Protein AF-A0A7S2XGV2-F1 (afdb_monomer_lite)

pLDDT: mean 74.74, std 19.52, range [29.91, 95.75]

Organism: NCBI:txid641309

Radius of gyration: 23.28 Å; chains: 1; bounding box: 58×39×71 Å

InterPro domains:
  IPR003959 ATPase, AAA-type, core [PF00004] (95-184)
  IPR027417 P-loop containing nucleoside triphosphate hydrolase [G3DSA:3.40.50.300] (87-261)
  IPR027417 P-loop containing nucleoside triphosphate hydrolase [SSF52540] (94-248)
  IPR029063 S-adenosyl-L-methionine-dependent methyltransferase superfamily [G3DSA:3.40.50.150] (2-86)

Foldseek 3Di:
DVVVVDDDDAQDEAEDEDEPVADDPVRLVCQLPDFSPFKYWYKYQDVVSVVVSVCSNPALQSWDWDDKDWDCPDPPDPTIMITTIIGRAAEEEEAEAEFQQLCLVVQLVLLLQPDQDFEFEAALLVLLLCLQAQHWDQDDFRSHHPDDDPGDTDDDGGDHDDPVRSVVVSVVVLLVVLLNSLSDNHHYYYYHRDNPLDPVVVVVSCVSNVGLYYEYEYSDEPDDPVSSLVSVVVCPCRNPADPPSVVNVVRRVVSVVSSCCVVVVCVVVVPDPDDDPPDDPDRPYDYDYDYRCPPPSNVVSVVVCVVCVVVD

Sequence (312 aa):
LAEWGIKGDRDVCLVIGSGRSGLSDEAISILRDTRGLRALIYQSCNPDNNLRNIRELVRGGSFVVRGVQAFDAFPQTPYRTTLTLLMRPYKLMILPVGVPGAGKTTLGRALAKITKIPFWHMERDQIHYETRMGIPLSWGTPVLTGGNSGGVTLDEGGVSLGRNAGRREAARRIERILEQAKRYPGPLAVYLDSCNLHKESRQHYIRLMNPDFVHIVYITTNCSMELVKKRVFSRDTHPVFPSNRTRALELLATCMREIELECGGEAEEETATAKPPLSSTALPVRRATFHDASLMPDALAHDVAIAIAPLI

Secondary structure (DSSP, 8-state):
-TTTT--SSS-EEEEEEE-TT---HHHHHHHHH-TTEEEEEEEES-HHHHHHHHHHHHGGGS-EEEEEEEE-SSTTSS--EEEEEEEPPPEEEEEEE--TTSSHHHHHHHHHHH-SS-EEEEEHHHHHHHHHHTPPB-------TTS------B--------HHHHHHHHHHHHHHHHHHHHT-SS-EEEEEES----HHHHHHHHHHH--SEEEEEEEE--S-HHHHHHHHHT-TT-TTS-SSHHHHHHHHHHHHHHHHHHHHTTTTTTT------TT-----EEEEEEE-TTS-HHHHHHHHHHHHGGG-

Structure (mmCIF, N/CA/C/O backbone):
data_AF-A0A7S2XGV2-F1
#
_entry.id   AF-A0A7S2XGV2-F1
#
loop_
_atom_site.group_PDB
_atom_site.id
_atom_site.type_symbol
_atom_site.label_atom_id
_atom_site.label_alt_id
_atom_site.label_comp_id
_atom_site.label_asym_id
_atom_site.label_entity_id
_atom_site.label_seq_id
_atom_site.pdbx_PDB_ins_code
_atom_site.Cartn_x
_atom_site.Cartn_y
_atom_site.Cartn_z
_atom_site.occupancy
_atom_site.B_iso_or_equiv
_atom_site.auth_seq_id
_atom_site.auth_comp_id
_atom_site.auth_asym_id
_atom_site.auth_atom_id
_atom_site.pdbx_PDB_model_num
ATOM 1 N N . LEU A 1 1 ? 3.021 8.079 24.156 1.00 47.72 1 LEU A N 1
ATOM 2 C CA . LEU A 1 1 ? 3.566 6.754 23.747 1.00 47.72 1 LEU A CA 1
ATOM 3 C C . LEU A 1 1 ? 5.092 6.727 23.661 1.00 47.72 1 LEU A C 1
ATOM 5 O O . LEU A 1 1 ? 5.675 5.844 24.275 1.00 47.72 1 LEU A O 1
ATOM 9 N N . ALA A 1 2 ? 5.752 7.706 23.025 1.00 38.38 2 ALA A N 1
ATOM 10 C CA . ALA A 1 2 ? 7.205 7.898 23.180 1.00 38.38 2 ALA A CA 1
ATOM 11 C C . ALA A 1 2 ? 7.605 8.178 24.647 1.00 38.38 2 ALA A C 1
ATOM 13 O O . ALA A 1 2 ? 8.562 7.593 25.143 1.00 38.38 2 ALA A O 1
ATOM 14 N N . GLU A 1 3 ? 6.802 8.970 25.367 1.00 39.06 3 GLU A N 1
ATOM 15 C CA . GLU A 1 3 ? 6.907 9.158 26.829 1.00 39.06 3 GLU A CA 1
ATOM 16 C C . GLU A 1 3 ? 6.582 7.895 27.641 1.00 39.06 3 GLU A C 1
ATOM 18 O O . GLU A 1 3 ? 6.947 7.798 28.804 1.00 39.06 3 GLU A O 1
ATOM 23 N N . TRP A 1 4 ? 5.901 6.914 27.040 1.00 43.09 4 TRP A N 1
ATOM 24 C CA . TRP A 1 4 ? 5.537 5.644 27.686 1.00 43.09 4 TRP A CA 1
ATOM 25 C C . TRP A 1 4 ? 6.511 4.518 27.302 1.00 43.09 4 TRP A C 1
ATOM 27 O O . TRP A 1 4 ? 6.214 3.344 27.494 1.00 43.09 4 TRP A O 1
ATOM 37 N N . GLY A 1 5 ? 7.663 4.862 26.713 1.00 37.81 5 GLY A N 1
ATOM 38 C CA . GLY A 1 5 ? 8.730 3.912 26.393 1.00 37.81 5 GLY A CA 1
ATOM 39 C C . GLY A 1 5 ? 8.444 2.968 25.222 1.00 37.81 5 GLY A C 1
ATOM 40 O O . GLY A 1 5 ? 9.253 2.084 24.954 1.00 37.81 5 GLY A O 1
ATOM 41 N N . ILE A 1 6 ? 7.340 3.146 24.490 1.00 45.94 6 ILE A N 1
ATOM 42 C CA . ILE A 1 6 ? 7.039 2.317 23.319 1.00 45.94 6 ILE A CA 1
ATOM 43 C C . ILE A 1 6 ? 7.864 2.831 22.131 1.00 45.94 6 ILE A C 1
ATOM 45 O O . ILE A 1 6 ? 7.476 3.786 21.456 1.00 45.94 6 ILE A O 1
ATOM 49 N N . LYS A 1 7 ? 9.029 2.214 21.902 1.00 38.62 7 LYS A N 1
ATOM 50 C CA . LYS A 1 7 ? 9.913 2.451 20.750 1.00 38.62 7 LYS A CA 1
ATOM 51 C C . LYS A 1 7 ? 10.180 1.137 19.999 1.00 38.62 7 LYS A C 1
ATOM 53 O O . LYS A 1 7 ? 10.712 0.210 20.596 1.00 38.62 7 LYS A O 1
ATOM 58 N N . GLY A 1 8 ? 9.901 1.122 18.692 1.00 44.66 8 GLY A N 1
ATOM 59 C CA . GLY A 1 8 ? 10.479 0.189 17.707 1.00 44.66 8 GLY A CA 1
ATOM 60 C C . GLY A 1 8 ? 9.834 -1.202 17.546 1.00 44.66 8 GLY A C 1
ATOM 61 O O . GLY A 1 8 ? 9.545 -1.892 18.519 1.00 44.66 8 GLY A O 1
ATOM 62 N N . ASP A 1 9 ? 9.660 -1.591 16.276 1.00 49.00 9 ASP A N 1
ATOM 63 C CA . ASP A 1 9 ? 9.645 -2.932 15.648 1.00 49.00 9 ASP A CA 1
ATOM 64 C C . ASP A 1 9 ? 8.798 -4.092 16.190 1.00 49.00 9 ASP A C 1
ATOM 66 O O . ASP A 1 9 ? 8.891 -5.201 15.660 1.00 49.00 9 ASP A O 1
ATOM 70 N N . ARG A 1 10 ? 7.934 -3.893 17.186 1.00 53.09 10 ARG A N 1
ATOM 71 C CA . ARG A 1 10 ? 7.004 -4.947 17.623 1.00 53.09 10 ARG A CA 1
ATOM 72 C C . ARG A 1 10 ? 5.562 -4.512 17.468 1.00 53.09 10 ARG A C 1
ATOM 74 O O . ARG A 1 10 ? 5.211 -3.388 17.816 1.00 53.09 10 ARG A O 1
ATOM 81 N N . ASP A 1 11 ? 4.738 -5.433 16.979 1.00 69.81 11 ASP A N 1
ATOM 82 C CA . ASP A 1 11 ? 3.286 -5.302 17.002 1.00 69.81 11 ASP A CA 1
ATOM 83 C C . ASP A 1 11 ? 2.840 -5.139 18.463 1.00 69.81 11 ASP A C 1
ATOM 85 O O . ASP A 1 11 ? 2.895 -6.074 19.262 1.00 69.81 11 ASP A O 1
ATOM 89 N N . VAL A 1 12 ? 2.440 -3.922 18.835 1.00 81.69 12 VAL A N 1
ATOM 90 C CA . VAL A 1 12 ? 1.957 -3.615 20.183 1.00 81.69 12 VAL A CA 1
ATOM 91 C C . VAL A 1 12 ? 0.452 -3.835 20.244 1.00 81.69 12 VAL A C 1
ATOM 93 O O . VAL A 1 12 ? -0.298 -3.357 19.388 1.00 81.69 12 VAL A O 1
ATOM 96 N N . CYS A 1 13 ? 0.008 -4.521 21.296 1.00 88.06 13 CYS A N 1
ATOM 97 C CA . CYS A 1 13 ? -1.384 -4.533 21.723 1.00 88.06 13 CYS A CA 1
ATOM 98 C C . CYS A 1 13 ? -1.549 -3.573 22.904 1.00 88.06 13 CYS A C 1
ATOM 100 O O . CYS A 1 13 ? -0.990 -3.810 23.974 1.00 88.06 13 CYS A O 1
ATOM 102 N N . LEU A 1 14 ? -2.313 -2.497 22.723 1.00 92.44 14 LEU A N 1
ATOM 103 C CA . LEU A 1 14 ? -2.642 -1.568 23.802 1.00 92.44 14 LEU A CA 1
ATOM 104 C C . LEU A 1 14 ? -3.997 -1.929 24.404 1.00 92.44 14 LEU A C 1
ATOM 106 O O . LEU A 1 14 ? -4.970 -2.107 23.677 1.00 92.44 14 LEU A O 1
ATOM 110 N N . VAL A 1 15 ? -4.077 -1.974 25.730 1.00 93.94 15 VAL A N 1
ATOM 111 C CA . VAL A 1 15 ? -5.351 -2.019 26.454 1.00 93.94 15 VAL A CA 1
ATOM 112 C C . VAL A 1 15 ? -5.608 -0.629 27.018 1.00 93.94 15 VAL A C 1
ATOM 114 O O . VAL A 1 15 ? -4.763 -0.099 27.738 1.00 93.94 15 VAL A O 1
ATOM 117 N N . ILE A 1 16 ? -6.743 -0.019 26.681 1.00 94.06 16 ILE A N 1
ATOM 118 C CA . ILE A 1 16 ? -7.101 1.312 27.179 1.00 94.06 16 ILE A CA 1
ATOM 119 C C . ILE A 1 16 ? -8.542 1.333 27.670 1.00 94.06 16 ILE A C 1
ATOM 121 O O . ILE A 1 16 ? -9.458 0.894 26.977 1.00 94.06 16 ILE A O 1
ATOM 125 N N . GLY A 1 17 ? -8.739 1.875 28.867 1.00 91.19 17 GLY A N 1
ATOM 126 C CA . GLY A 1 17 ? -10.054 2.218 29.384 1.00 91.19 17 GLY A CA 1
ATOM 127 C C . GLY A 1 17 ? -10.300 3.708 29.230 1.00 91.19 17 GLY A C 1
ATOM 128 O O . GLY A 1 17 ? -9.445 4.517 29.582 1.00 91.19 17 GLY A O 1
ATOM 129 N N . SER A 1 18 ? -11.475 4.084 28.737 1.00 82.88 18 SER A N 1
ATOM 130 C CA . SER A 1 18 ? -11.956 5.449 28.924 1.00 82.88 18 SER A CA 1
ATOM 131 C C . SER A 1 18 ? -12.892 5.488 30.119 1.00 82.88 18 SER A C 1
ATOM 133 O O . SER A 1 18 ? -13.805 4.665 30.206 1.00 82.88 18 SER A O 1
ATOM 135 N N . GLY A 1 19 ? -12.711 6.464 31.008 1.00 79.00 19 GLY A N 1
ATOM 136 C CA . GLY A 1 19 ? -13.708 6.769 32.031 1.00 79.00 19 GLY A CA 1
ATOM 137 C C . GLY A 1 19 ? -15.053 7.186 31.416 1.00 79.00 19 GLY A C 1
ATOM 138 O O . GLY A 1 19 ? -15.304 7.045 30.218 1.00 79.00 19 GLY A O 1
ATOM 139 N N . ARG A 1 20 ? -15.934 7.771 32.232 1.00 80.69 20 ARG A N 1
ATOM 140 C CA . ARG A 1 20 ? -17.302 8.118 31.802 1.00 80.69 20 ARG A CA 1
ATOM 141 C C . ARG A 1 20 ? -17.368 9.075 30.611 1.00 80.69 20 ARG A C 1
ATOM 143 O O . ARG A 1 20 ? -18.371 9.045 29.913 1.00 80.69 20 ARG A O 1
ATOM 150 N N . SER A 1 21 ? -16.326 9.871 30.371 1.00 88.31 21 SER A N 1
ATOM 151 C CA . SER A 1 21 ? -16.269 10.877 29.301 1.00 88.31 21 SER A CA 1
ATOM 152 C C . SER A 1 21 ? -15.779 10.349 27.947 1.00 88.31 21 SER A C 1
ATOM 154 O O . SER A 1 21 ? -15.776 11.104 26.981 1.00 88.31 21 SER A O 1
ATOM 156 N N . GLY A 1 22 ? -15.365 9.080 27.848 1.00 91.19 22 GLY A N 1
ATOM 157 C CA . GLY A 1 22 ? -14.723 8.578 26.631 1.00 91.19 22 GLY A CA 1
ATOM 158 C C . GLY A 1 22 ? -13.255 9.013 26.496 1.00 91.19 22 GLY A C 1
ATOM 159 O O . GLY A 1 22 ? -12.670 9.577 27.422 1.00 91.19 22 GLY A O 1
ATOM 160 N N . LEU A 1 23 ? -12.635 8.674 25.364 1.00 94.38 23 LEU A N 1
ATOM 161 C CA . LEU A 1 23 ? -11.307 9.152 24.986 1.00 94.38 23 LEU A CA 1
ATOM 162 C C . LEU A 1 23 ? -11.401 10.600 24.490 1.00 94.38 23 LEU A C 1
ATOM 164 O O . LEU A 1 23 ? -12.395 10.983 23.874 1.00 94.38 23 LEU A O 1
ATOM 168 N N . SER A 1 24 ? -10.359 11.395 24.736 1.00 94.50 24 SER A N 1
ATOM 169 C CA . SER A 1 24 ? -10.238 12.715 24.115 1.00 94.50 24 SER A CA 1
ATOM 170 C C . SER A 1 24 ? -9.955 12.583 22.617 1.00 94.50 24 SER A C 1
ATOM 172 O O . SER A 1 24 ? -9.388 11.584 22.165 1.00 94.50 24 SER A O 1
ATOM 174 N N . ASP A 1 25 ? -10.298 13.614 21.842 1.00 93.19 25 ASP A N 1
ATOM 175 C CA . ASP A 1 25 ? -10.009 13.637 20.402 1.00 93.19 25 ASP A CA 1
ATOM 176 C C . ASP A 1 25 ? -8.495 13.574 20.131 1.00 93.19 25 ASP A C 1
ATOM 178 O O . ASP A 1 25 ? -8.055 12.913 19.192 1.00 93.19 25 ASP A O 1
ATOM 182 N N . GLU A 1 26 ? -7.684 14.175 21.008 1.00 93.81 26 GLU A N 1
ATOM 183 C CA . GLU A 1 26 ? -6.223 14.063 20.974 1.00 93.81 26 GLU A CA 1
ATOM 184 C C . GLU A 1 26 ? -5.756 12.615 21.176 1.00 93.81 26 GLU A C 1
ATOM 186 O O . GLU A 1 26 ? -4.944 12.117 20.396 1.00 93.81 26 GLU A O 1
ATOM 191 N N . ALA A 1 27 ? -6.307 11.900 22.163 1.00 93.44 27 ALA A N 1
ATOM 192 C CA . ALA A 1 27 ? -5.969 10.497 22.390 1.00 93.44 27 ALA A CA 1
ATOM 193 C C . ALA A 1 27 ? -6.358 9.629 21.185 1.00 93.44 27 ALA A C 1
ATOM 195 O O . ALA A 1 27 ? -5.574 8.784 20.758 1.00 93.44 27 ALA A O 1
ATOM 196 N N . ILE A 1 28 ? -7.536 9.860 20.598 1.00 94.12 28 ILE A N 1
ATOM 197 C CA . ILE A 1 28 ? -7.975 9.168 19.380 1.00 94.12 28 ILE A CA 1
ATOM 198 C C . ILE A 1 28 ? -7.006 9.444 18.224 1.00 94.12 28 ILE A C 1
ATOM 200 O O . ILE A 1 28 ? -6.593 8.505 17.543 1.00 94.12 28 ILE A O 1
ATOM 204 N N . SER A 1 29 ? -6.614 10.704 18.022 1.00 91.00 29 SER A N 1
ATOM 205 C CA . SER A 1 29 ? -5.651 11.103 16.990 1.00 91.00 29 SER A CA 1
ATOM 206 C C . SER A 1 29 ? -4.315 10.376 17.166 1.00 91.00 29 SER A C 1
ATOM 208 O O . SER A 1 29 ? -3.846 9.692 16.255 1.00 91.00 29 SER A O 1
ATOM 210 N N . ILE A 1 30 ? -3.763 10.399 18.385 1.00 90.69 30 ILE A N 1
ATOM 211 C CA . ILE A 1 30 ? -2.522 9.694 18.727 1.00 90.69 30 ILE A CA 1
ATOM 212 C C . ILE A 1 30 ? -2.651 8.197 18.429 1.00 90.69 30 ILE A C 1
ATOM 214 O O . ILE A 1 30 ? -1.769 7.630 17.786 1.00 90.69 30 ILE A O 1
ATOM 218 N N . LEU A 1 31 ? -3.736 7.540 18.848 1.00 91.88 31 LEU A N 1
ATOM 219 C CA . LEU A 1 31 ? -3.943 6.107 18.607 1.00 91.88 31 LEU A CA 1
ATOM 220 C C . LEU A 1 31 ? -3.993 5.772 17.109 1.00 91.88 31 LEU A C 1
ATOM 222 O O . LEU A 1 31 ? -3.436 4.759 16.682 1.00 91.88 31 LEU A O 1
ATOM 226 N N . ARG A 1 32 ? -4.635 6.617 16.296 1.00 88.12 32 ARG A N 1
ATOM 227 C CA . ARG A 1 32 ? -4.742 6.414 14.844 1.00 88.12 32 ARG A CA 1
ATOM 228 C C . ARG A 1 32 ? -3.400 6.561 14.139 1.00 88.12 32 ARG A C 1
ATOM 230 O O . ARG A 1 32 ? -3.094 5.724 13.284 1.00 88.12 32 ARG A O 1
ATOM 237 N N . ASP A 1 33 ? -2.600 7.538 14.549 1.00 83.62 33 ASP A N 1
ATOM 238 C CA . ASP A 1 33 ? -1.347 7.905 13.881 1.00 83.62 33 ASP A CA 1
ATOM 239 C C . ASP A 1 33 ? -0.118 7.161 14.425 1.00 83.62 33 ASP A C 1
ATOM 241 O O . ASP A 1 33 ? 0.941 7.137 13.793 1.00 83.62 33 ASP A O 1
ATOM 245 N N . THR A 1 34 ? -0.249 6.502 15.578 1.00 83.25 34 THR A N 1
ATOM 246 C CA . THR A 1 34 ? 0.840 5.725 16.174 1.00 83.25 34 THR A CA 1
ATOM 247 C C . THR A 1 34 ? 1.194 4.513 15.315 1.00 83.25 34 THR A C 1
ATOM 249 O O . THR A 1 34 ? 0.422 3.558 15.188 1.00 83.25 34 THR A O 1
ATOM 252 N N . ARG A 1 35 ? 2.424 4.519 14.791 1.00 74.69 35 ARG A N 1
ATOM 253 C CA . ARG A 1 35 ? 3.042 3.366 14.125 1.00 74.69 35 ARG A CA 1
ATOM 254 C C . ARG A 1 35 ? 3.365 2.252 15.125 1.00 74.69 35 ARG A C 1
ATOM 256 O O . ARG A 1 35 ? 3.715 2.525 16.269 1.00 74.69 35 ARG A O 1
ATOM 263 N N . GLY A 1 36 ? 3.254 1.001 14.683 1.00 76.50 36 GLY A N 1
ATOM 264 C CA . GLY A 1 36 ? 3.500 -0.187 15.513 1.00 76.50 36 GLY A CA 1
ATOM 265 C C . GLY A 1 36 ? 2.347 -0.564 16.453 1.00 76.50 36 GLY A C 1
ATOM 266 O O . GLY A 1 36 ? 2.352 -1.655 17.016 1.00 76.50 36 GLY A O 1
ATOM 267 N N . LEU A 1 37 ? 1.318 0.284 16.600 1.00 85.31 37 LEU A N 1
ATOM 268 C CA . LEU A 1 37 ? 0.099 -0.085 17.320 1.00 85.31 37 LEU A CA 1
ATOM 269 C C . LEU A 1 37 ? -0.771 -0.990 16.437 1.00 85.31 37 LEU A C 1
ATOM 271 O O . LEU A 1 37 ? -1.499 -0.512 15.558 1.00 85.31 37 LEU A O 1
ATOM 275 N N . ARG A 1 38 ? -0.673 -2.300 16.679 1.00 86.12 38 ARG A N 1
ATOM 276 C CA . ARG A 1 38 ? -1.312 -3.344 15.873 1.00 86.12 38 ARG A CA 1
ATOM 277 C C . ARG A 1 38 ? -2.720 -3.671 16.341 1.00 86.12 38 ARG A C 1
ATOM 279 O O . ARG A 1 38 ? -3.620 -3.859 15.519 1.00 86.12 38 ARG A O 1
ATOM 286 N N . ALA A 1 39 ? -2.900 -3.740 17.652 1.00 91.56 39 ALA A N 1
ATOM 287 C CA . ALA A 1 39 ? -4.168 -4.067 18.274 1.00 91.56 39 ALA A CA 1
ATOM 288 C C . ALA A 1 39 ? -4.481 -3.087 19.402 1.00 91.56 39 ALA A C 1
ATOM 290 O O . ALA A 1 39 ? -3.596 -2.614 20.113 1.00 91.56 39 ALA A O 1
ATOM 291 N N . LEU A 1 40 ? -5.762 -2.791 19.557 1.00 95.06 40 LEU A N 1
ATOM 292 C CA . LEU A 1 40 ? -6.294 -1.949 20.607 1.00 95.06 40 LEU A CA 1
ATOM 293 C C . LEU A 1 40 ? -7.477 -2.677 21.243 1.00 95.06 40 LEU A C 1
ATOM 295 O O . LEU A 1 40 ? -8.487 -2.923 20.590 1.00 95.06 40 LEU A O 1
ATOM 299 N N . ILE A 1 41 ? -7.347 -3.022 22.518 1.00 95.50 41 ILE A N 1
ATOM 300 C CA . ILE A 1 41 ? -8.451 -3.494 23.345 1.00 95.50 41 ILE A CA 1
ATOM 301 C C . ILE A 1 41 ? -9.003 -2.270 24.065 1.00 95.50 41 ILE A C 1
ATOM 303 O O . ILE A 1 41 ? -8.396 -1.750 25.001 1.00 95.50 41 ILE A O 1
ATOM 307 N N . TYR A 1 42 ? -10.142 -1.783 23.590 1.00 95.62 42 TYR A N 1
ATOM 308 C CA . TYR A 1 42 ? -10.792 -0.602 24.130 1.00 95.62 42 TYR A CA 1
ATOM 309 C C . TYR A 1 42 ? -11.910 -0.992 25.098 1.00 95.62 42 TYR A C 1
ATOM 311 O O . TYR A 1 42 ? -12.854 -1.683 24.715 1.00 95.62 42 TYR A O 1
ATOM 319 N N . GLN A 1 43 ? -11.801 -0.540 26.345 1.00 94.62 43 GLN A N 1
ATOM 320 C CA . GLN A 1 43 ? -12.800 -0.718 27.390 1.00 94.62 43 GLN A CA 1
ATOM 321 C C . GLN A 1 43 ? -13.615 0.566 27.584 1.00 94.62 43 GLN A C 1
ATOM 323 O O . GLN A 1 43 ? -13.065 1.641 27.840 1.00 94.62 43 GLN A O 1
ATOM 328 N N . SER A 1 44 ? -14.940 0.435 27.562 1.00 92.81 44 SER A N 1
ATOM 329 C CA . SER A 1 44 ? -15.868 1.501 27.950 1.00 92.81 44 SER A CA 1
ATOM 330 C C . SER A 1 44 ? -17.012 0.938 28.785 1.00 92.81 44 SER A C 1
ATOM 332 O O . SER A 1 44 ? -17.512 -0.143 28.495 1.00 92.81 44 SER A O 1
ATOM 334 N N . CYS A 1 45 ? -17.448 1.673 29.808 1.00 89.69 45 CYS A N 1
ATOM 335 C CA . CYS A 1 45 ? -18.668 1.381 30.571 1.00 89.69 45 CYS A CA 1
ATOM 336 C C . CYS A 1 45 ? -19.882 2.211 30.117 1.00 89.69 45 CYS A C 1
ATOM 338 O O . CYS A 1 45 ? -20.964 2.089 30.691 1.00 89.69 45 CYS A O 1
ATOM 340 N N . ASN A 1 46 ? -19.701 3.068 29.104 1.00 88.56 46 ASN A N 1
ATOM 341 C CA . ASN A 1 46 ? -20.747 3.894 28.509 1.00 88.56 46 ASN A CA 1
ATOM 342 C C . ASN A 1 46 ? -20.896 3.538 27.011 1.00 88.56 46 ASN A C 1
ATOM 344 O O . ASN A 1 46 ? -19.932 3.720 26.254 1.00 88.56 46 ASN A O 1
ATOM 348 N N . PRO A 1 47 ? -22.070 3.049 26.567 1.00 85.06 47 PRO A N 1
ATOM 349 C CA . PRO A 1 47 ? -22.279 2.595 25.192 1.00 85.06 47 PRO A CA 1
ATOM 350 C C . PRO A 1 47 ? -22.223 3.730 24.159 1.00 85.06 47 PRO A C 1
ATOM 352 O O . PRO A 1 47 ? -21.692 3.520 23.068 1.00 85.06 47 PRO A O 1
ATOM 355 N N . ASP A 1 48 ? -22.686 4.934 24.498 1.00 89.44 48 ASP A N 1
ATOM 356 C CA . ASP A 1 48 ? -22.708 6.076 23.576 1.00 89.44 48 ASP A CA 1
ATOM 357 C C . ASP A 1 48 ? -21.290 6.566 23.279 1.00 89.44 48 ASP A C 1
ATOM 359 O O . ASP A 1 48 ? -20.894 6.736 22.121 1.00 89.44 48 ASP A O 1
ATOM 363 N N . ASN A 1 49 ? -20.477 6.701 24.331 1.00 90.38 49 ASN A N 1
ATOM 364 C CA . ASN A 1 49 ? -19.066 7.050 24.188 1.00 90.38 49 ASN A CA 1
ATOM 365 C C . ASN A 1 49 ? -18.270 5.933 23.512 1.00 90.38 49 ASN A C 1
ATOM 367 O O . ASN A 1 49 ? -17.375 6.223 22.717 1.00 90.38 49 ASN A O 1
ATOM 371 N N . ASN A 1 50 ? -18.620 4.666 23.768 1.00 90.00 50 ASN A N 1
ATOM 372 C CA . ASN A 1 50 ? -18.013 3.538 23.068 1.00 90.00 50 ASN A CA 1
ATOM 373 C C . ASN A 1 50 ? -18.241 3.657 21.556 1.00 90.00 50 ASN A C 1
ATOM 375 O O . ASN A 1 50 ? -17.296 3.609 20.772 1.00 90.00 50 ASN A O 1
ATOM 379 N N . LEU A 1 51 ? -19.492 3.885 21.148 1.00 91.94 51 LEU A N 1
ATOM 380 C CA . LEU A 1 51 ? -19.867 4.016 19.746 1.00 91.94 51 LEU A CA 1
ATOM 381 C C . LEU A 1 51 ? -19.190 5.217 19.073 1.00 91.94 51 LEU A C 1
ATOM 383 O O . LEU A 1 51 ? -18.668 5.068 17.966 1.00 91.94 51 LEU A O 1
ATOM 387 N N . ARG A 1 52 ? -19.162 6.388 19.726 1.00 94.56 52 ARG A N 1
ATOM 388 C CA . ARG A 1 52 ? -18.438 7.572 19.228 1.00 94.56 52 ARG A CA 1
ATOM 389 C C . ARG A 1 52 ? -16.962 7.251 18.992 1.00 94.56 52 ARG A C 1
ATOM 391 O O . ARG A 1 52 ? -16.463 7.468 17.891 1.00 94.56 52 ARG A O 1
ATOM 398 N N . ASN A 1 53 ? -16.274 6.721 20.001 1.00 95.75 53 ASN A N 1
ATOM 399 C CA . ASN A 1 53 ? -14.829 6.511 19.924 1.00 95.75 53 ASN A CA 1
ATOM 400 C C . ASN A 1 53 ? -14.477 5.425 18.912 1.00 95.75 53 ASN A C 1
ATOM 402 O O . ASN A 1 53 ? -13.535 5.603 18.147 1.00 95.75 53 ASN A O 1
ATOM 406 N N . ILE A 1 54 ? -15.260 4.343 18.833 1.00 95.00 54 ILE A N 1
ATOM 407 C CA . ILE A 1 54 ? -15.080 3.319 17.798 1.00 95.00 54 ILE A CA 1
ATOM 408 C C . ILE A 1 54 ? -15.239 3.933 16.409 1.00 95.00 54 ILE A C 1
ATOM 410 O O . ILE A 1 54 ? -14.384 3.695 15.563 1.00 95.00 54 ILE A O 1
ATOM 414 N N . ARG A 1 55 ? -16.282 4.742 16.168 1.00 94.88 55 ARG A N 1
ATOM 415 C CA . ARG A 1 55 ? -16.493 5.411 14.870 1.00 94.88 55 ARG A CA 1
ATOM 416 C C . ARG A 1 55 ? -15.295 6.258 14.462 1.00 94.88 55 ARG A C 1
ATOM 418 O O . ARG A 1 55 ? -14.882 6.196 13.307 1.00 94.88 55 ARG A O 1
ATOM 425 N N . GLU A 1 56 ? -14.720 7.006 15.396 1.00 95.06 56 GLU A N 1
ATOM 426 C CA . GLU A 1 56 ? -13.539 7.817 15.110 1.00 95.06 56 GLU A CA 1
ATOM 427 C C . GLU A 1 56 ? -12.272 6.968 14.932 1.00 95.06 56 GLU A C 1
ATOM 429 O O . GLU A 1 56 ? -11.489 7.225 14.019 1.00 95.06 56 GLU A O 1
ATOM 434 N N . LEU A 1 57 ? -12.088 5.908 15.724 1.00 94.06 57 LEU A N 1
ATOM 435 C CA . LEU A 1 57 ? -10.941 4.999 15.612 1.00 94.06 57 LEU A CA 1
ATOM 436 C C . LEU A 1 57 ? -10.948 4.196 14.304 1.00 94.06 57 LEU A C 1
ATOM 438 O O . LEU A 1 57 ? -9.884 3.947 13.745 1.00 94.06 57 LEU A O 1
ATOM 442 N N . VAL A 1 58 ? -12.114 3.816 13.772 1.00 92.75 58 VAL A N 1
ATOM 443 C CA . VAL A 1 58 ? -12.208 3.121 12.471 1.00 92.75 58 VAL A CA 1
ATOM 444 C C . VAL A 1 58 ? -12.202 4.080 11.276 1.00 92.75 58 VAL A C 1
ATOM 446 O O . VAL A 1 58 ? -12.097 3.652 10.123 1.00 92.75 58 VAL A O 1
ATOM 449 N N . ARG A 1 59 ? -12.309 5.391 11.521 1.00 89.00 59 ARG A N 1
ATOM 450 C CA . ARG A 1 59 ? -12.410 6.402 10.467 1.00 89.00 59 ARG A CA 1
ATOM 451 C C . ARG A 1 59 ? -11.189 6.367 9.556 1.00 89.00 59 ARG A C 1
ATOM 453 O O . ARG A 1 59 ? -10.044 6.381 10.007 1.00 89.00 59 ARG A O 1
ATOM 460 N N . GLY A 1 60 ? -11.433 6.351 8.246 1.00 78.06 60 GLY A N 1
ATOM 461 C CA . GLY A 1 60 ? -10.366 6.305 7.243 1.00 78.06 60 GLY A CA 1
ATOM 462 C C . GLY A 1 60 ? -9.546 5.009 7.252 1.00 78.06 60 GLY A C 1
ATOM 463 O O . GLY A 1 60 ? -8.434 5.018 6.737 1.00 78.06 60 GLY A O 1
ATOM 464 N N . GLY A 1 61 ? -10.063 3.927 7.849 1.00 81.12 61 GLY A N 1
ATOM 465 C CA . GLY A 1 61 ? -9.417 2.613 7.839 1.00 81.12 61 GLY A CA 1
ATOM 466 C C . GLY A 1 61 ? -8.277 2.445 8.846 1.00 81.12 61 GLY A C 1
ATOM 467 O O . GLY A 1 61 ? -7.507 1.498 8.718 1.00 81.12 61 GLY A O 1
ATOM 468 N N . SER A 1 62 ? -8.146 3.334 9.842 1.00 85.56 62 SER A N 1
ATOM 469 C CA . SER A 1 62 ? -7.075 3.251 10.851 1.00 85.56 62 SER A CA 1
ATOM 470 C C . SER A 1 62 ? -7.151 1.967 11.689 1.00 85.56 62 SER A C 1
ATOM 472 O O . SER A 1 62 ? -6.121 1.367 11.986 1.00 85.56 62 SER A O 1
ATOM 474 N N . PHE A 1 63 ? -8.364 1.526 12.024 1.00 91.56 63 PHE A N 1
ATOM 475 C CA . PHE A 1 63 ? -8.642 0.251 12.680 1.00 91.56 63 PHE A CA 1
ATOM 476 C C . PHE A 1 63 ? -9.879 -0.415 12.067 1.00 91.56 63 PHE A C 1
ATOM 478 O O . PHE A 1 63 ? -10.734 0.244 11.477 1.00 91.56 63 PHE A O 1
ATOM 485 N N . VAL A 1 64 ? -10.002 -1.722 12.273 1.00 91.00 64 VAL A N 1
ATOM 486 C CA . VAL A 1 64 ? -11.207 -2.516 12.035 1.00 91.00 64 VAL A CA 1
ATOM 487 C C . VAL A 1 64 ? -11.647 -3.188 13.326 1.00 91.00 64 VAL A C 1
ATOM 489 O O . VAL A 1 64 ? -10.818 -3.670 14.101 1.00 91.00 64 VAL A O 1
ATOM 492 N N . VAL A 1 65 ? -12.956 -3.248 13.558 1.00 93.31 65 VAL A N 1
ATOM 493 C CA . VAL A 1 65 ? -13.516 -4.011 14.678 1.00 93.31 65 VAL A CA 1
ATOM 494 C C . VAL A 1 65 ? -13.379 -5.498 14.368 1.00 93.31 65 VAL A C 1
ATOM 496 O O . VAL A 1 65 ? -13.809 -5.964 13.315 1.00 93.31 65 VAL A O 1
ATOM 499 N N . ARG A 1 66 ? -12.768 -6.244 15.287 1.00 93.06 66 ARG A N 1
ATOM 500 C CA . ARG A 1 66 ? -12.607 -7.701 15.188 1.00 93.06 66 ARG A CA 1
ATOM 501 C C . ARG A 1 66 ? -13.487 -8.468 16.152 1.00 93.06 66 ARG A C 1
ATOM 503 O O . ARG A 1 66 ? -13.868 -9.591 15.853 1.00 93.06 66 ARG A O 1
ATOM 510 N N . GLY A 1 67 ? -13.812 -7.864 17.285 1.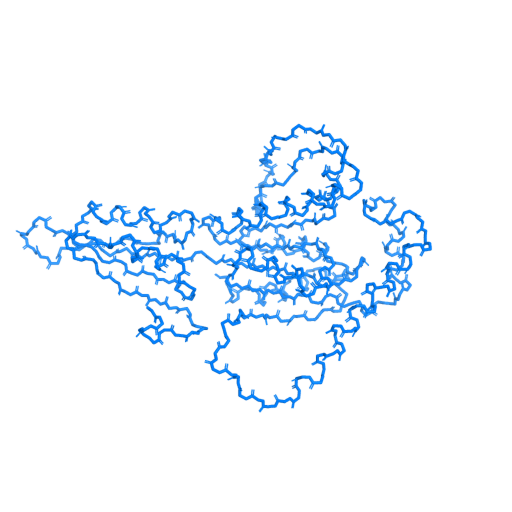00 92.50 67 GLY A N 1
ATOM 511 C CA . GLY A 1 67 ? -14.671 -8.475 18.280 1.00 92.50 67 GLY A CA 1
ATOM 512 C C . GLY A 1 67 ? -15.186 -7.439 19.257 1.00 92.50 67 GLY A C 1
ATOM 513 O O . GLY A 1 67 ? -14.529 -6.430 19.514 1.00 92.50 67 GLY A O 1
ATOM 514 N N . VAL A 1 68 ? -16.370 -7.704 19.792 1.00 94.44 68 VAL A N 1
ATOM 515 C CA . VAL A 1 68 ? -16.971 -6.924 20.868 1.00 94.44 68 VAL A CA 1
ATOM 516 C C . VAL A 1 68 ? -17.513 -7.909 21.884 1.00 94.44 68 VAL A C 1
ATOM 518 O O . VAL A 1 68 ? -18.263 -8.814 21.526 1.00 94.44 68 VAL A O 1
ATOM 521 N N . GLN A 1 69 ? -17.147 -7.725 23.144 1.00 94.44 69 GLN A N 1
ATOM 522 C CA . GLN A 1 69 ? -17.688 -8.497 24.248 1.00 94.44 69 GLN A CA 1
ATOM 523 C C . GLN A 1 69 ? -18.230 -7.545 25.303 1.00 94.44 69 GLN A C 1
ATOM 525 O O . GLN A 1 69 ? -17.514 -6.681 25.806 1.00 94.44 69 GLN A O 1
ATOM 530 N N . ALA A 1 70 ? -19.506 -7.712 25.635 1.00 91.94 70 ALA A N 1
ATOM 531 C CA . ALA A 1 70 ? -20.134 -7.018 26.744 1.00 91.94 70 ALA A CA 1
ATOM 532 C C . ALA A 1 70 ? -20.121 -7.913 27.985 1.00 91.94 70 ALA A C 1
ATOM 534 O O . ALA A 1 70 ? -20.339 -9.120 27.890 1.00 91.94 70 ALA A O 1
ATOM 535 N N . PHE A 1 71 ? -19.892 -7.316 29.145 1.00 89.50 71 PHE A N 1
ATOM 536 C CA . PHE A 1 71 ? -19.957 -7.984 30.435 1.00 89.50 71 PHE A CA 1
ATOM 537 C C . PHE A 1 71 ? -20.575 -7.058 31.472 1.00 89.50 71 PHE A C 1
ATOM 539 O O . PHE A 1 71 ? -20.400 -5.834 31.463 1.00 89.50 71 PHE A O 1
ATOM 546 N N . ASP A 1 72 ? -21.320 -7.681 32.374 1.00 89.44 72 ASP A N 1
ATOM 547 C CA . ASP A 1 72 ? -21.865 -7.024 33.546 1.00 89.44 72 ASP A CA 1
ATOM 548 C C . ASP A 1 72 ? -20.814 -7.063 34.661 1.00 89.44 72 ASP A C 1
ATOM 550 O O . ASP A 1 72 ? -20.770 -7.976 35.481 1.00 89.44 72 ASP A O 1
ATOM 554 N N . ALA A 1 73 ? -19.889 -6.101 34.618 1.00 84.94 73 ALA A N 1
ATOM 555 C CA . ALA A 1 73 ? -18.866 -5.950 35.654 1.00 84.94 73 ALA A CA 1
ATOM 556 C C . ALA A 1 73 ? -19.450 -5.434 36.980 1.00 84.94 73 ALA A C 1
ATOM 558 O O . ALA A 1 73 ? -18.794 -5.539 38.014 1.00 84.94 73 ALA A O 1
ATOM 559 N N . PHE A 1 74 ? -20.654 -4.855 36.942 1.00 82.50 74 PHE A N 1
ATOM 560 C CA . PHE A 1 74 ? -21.297 -4.205 38.077 1.00 82.50 74 PHE A CA 1
ATOM 561 C C . PHE A 1 74 ? -22.778 -4.593 38.112 1.00 82.50 74 PHE A C 1
ATOM 563 O O . PHE A 1 74 ? -23.632 -3.779 37.725 1.00 82.50 74 PHE A O 1
ATOM 570 N N . PRO A 1 75 ? -23.082 -5.818 38.589 1.00 83.00 75 PRO A N 1
ATOM 571 C CA . PRO A 1 75 ? -24.447 -6.307 38.674 1.00 83.00 75 PRO A CA 1
ATOM 572 C C . PRO A 1 75 ? -25.348 -5.310 39.397 1.00 83.00 75 PRO A C 1
ATOM 574 O O . PRO A 1 75 ? -24.930 -4.672 40.362 1.00 83.00 75 PRO A O 1
ATOM 577 N N . GLN A 1 76 ? -26.597 -5.199 38.940 1.00 86.62 76 GLN A N 1
ATOM 578 C CA . GLN A 1 76 ? -27.607 -4.274 39.480 1.00 86.62 76 GLN A CA 1
ATOM 579 C C . GLN A 1 76 ? -27.329 -2.780 39.222 1.00 86.62 76 GLN A C 1
ATOM 581 O O . GLN A 1 76 ? -27.988 -1.920 39.804 1.00 86.62 76 GLN A O 1
ATOM 586 N N . THR A 1 77 ? -26.411 -2.443 38.311 1.00 82.38 77 THR A N 1
ATOM 587 C CA . THR A 1 77 ? -26.246 -1.073 37.800 1.00 82.38 77 THR A CA 1
ATOM 588 C C . THR A 1 77 ? -26.698 -0.975 36.336 1.00 82.38 77 THR A C 1
ATOM 590 O O . THR A 1 77 ? -26.745 -1.987 35.636 1.00 82.38 77 THR A O 1
ATOM 593 N N . PRO A 1 78 ? -27.024 0.226 35.814 1.00 78.88 78 PRO A N 1
ATOM 594 C CA . PRO A 1 78 ? -27.314 0.392 34.386 1.00 78.88 78 PRO A CA 1
ATOM 595 C C . PRO A 1 78 ? -26.054 0.325 33.503 1.00 78.88 78 PRO A C 1
ATOM 597 O O . PRO A 1 78 ? -26.158 0.399 32.279 1.00 78.88 78 PRO A O 1
ATOM 600 N N . TYR A 1 79 ? -24.858 0.220 34.093 1.00 79.19 79 TYR A N 1
ATOM 601 C CA . TYR A 1 79 ? -23.602 0.253 33.355 1.00 79.19 79 TYR A CA 1
ATOM 602 C C . TYR A 1 79 ? -23.234 -1.137 32.847 1.00 79.19 79 TYR A C 1
ATOM 604 O O . TYR A 1 79 ? -23.074 -2.076 33.620 1.00 79.19 79 TYR A O 1
ATOM 612 N N . ARG A 1 80 ? -23.017 -1.251 31.534 1.00 86.19 80 ARG A N 1
ATOM 613 C CA . ARG A 1 80 ? -22.439 -2.449 30.919 1.00 86.19 80 ARG A CA 1
ATOM 614 C C . ARG A 1 80 ? -21.061 -2.121 30.394 1.00 86.19 80 ARG A C 1
ATOM 616 O O . ARG A 1 80 ? -20.893 -1.163 29.641 1.00 86.19 80 ARG A O 1
ATOM 623 N N . THR A 1 81 ? -20.080 -2.923 30.786 1.00 90.06 81 THR A N 1
ATOM 624 C CA . THR A 1 81 ? -18.732 -2.755 30.259 1.00 90.06 81 THR A CA 1
ATOM 625 C C . THR A 1 81 ? -18.627 -3.491 28.935 1.00 90.06 81 THR A C 1
ATOM 627 O O . THR A 1 81 ? -19.023 -4.646 28.818 1.00 90.06 81 THR A O 1
ATOM 630 N N . THR A 1 82 ? -18.095 -2.816 27.928 1.00 92.25 82 THR A N 1
ATOM 631 C CA . THR A 1 82 ? -17.780 -3.383 26.622 1.00 92.25 82 THR A CA 1
ATOM 632 C C . THR A 1 82 ? -16.275 -3.375 26.423 1.00 92.25 82 THR A C 1
ATOM 634 O O . THR A 1 82 ? -15.649 -2.325 26.575 1.00 92.25 82 THR A O 1
ATOM 637 N N . LEU A 1 83 ? -15.709 -4.518 26.040 1.00 94.19 83 LEU A N 1
ATOM 638 C CA . LEU A 1 83 ? -14.377 -4.615 25.451 1.00 94.19 83 LEU A CA 1
ATOM 639 C C . LEU A 1 83 ? -14.523 -4.743 23.942 1.00 94.19 83 LEU A C 1
ATOM 641 O O . LEU A 1 83 ? -15.196 -5.646 23.447 1.00 94.19 83 LEU A O 1
ATOM 645 N N . THR A 1 84 ? -13.873 -3.845 23.220 1.00 95.62 84 THR A N 1
ATOM 646 C CA . THR A 1 84 ? -13.824 -3.845 21.761 1.00 95.62 84 THR A CA 1
ATOM 647 C C . THR A 1 84 ? -12.397 -4.138 21.335 1.00 95.62 84 THR A C 1
ATOM 649 O O . THR A 1 84 ? -11.493 -3.362 21.636 1.00 95.62 84 THR A O 1
ATOM 652 N N . LEU A 1 85 ? -12.194 -5.240 20.616 1.00 95.06 85 LEU A N 1
ATOM 653 C CA . LEU A 1 85 ? -10.934 -5.522 19.944 1.00 95.06 85 LEU A CA 1
ATOM 654 C C . LEU A 1 85 ? -10.931 -4.823 18.585 1.00 95.06 85 LEU A C 1
ATOM 656 O O . LEU A 1 85 ? -11.700 -5.163 17.682 1.00 95.06 85 LEU A O 1
ATOM 660 N N . LEU A 1 86 ? -10.027 -3.867 18.446 1.00 94.94 86 LEU A N 1
ATOM 661 C CA . LEU A 1 86 ? -9.732 -3.136 17.227 1.00 94.94 86 LEU A CA 1
ATOM 662 C C . LEU A 1 86 ? -8.371 -3.601 16.707 1.00 94.94 86 LEU A C 1
ATOM 664 O O . LEU A 1 86 ? -7.402 -3.661 17.458 1.00 94.94 86 LEU A O 1
ATOM 668 N N . MET A 1 87 ? -8.281 -3.921 15.422 1.00 91.19 87 MET A N 1
ATOM 669 C CA . MET A 1 87 ? -7.016 -4.265 14.773 1.00 91.19 87 MET A CA 1
ATOM 670 C C . MET A 1 87 ? -6.719 -3.302 13.642 1.00 91.19 87 MET A C 1
ATOM 672 O O . MET A 1 87 ? -7.613 -2.946 12.881 1.00 91.19 87 MET A O 1
ATOM 676 N N . ARG A 1 88 ? -5.461 -2.912 13.486 1.00 89.00 88 ARG A N 1
ATOM 677 C CA . ARG A 1 88 ? -5.023 -2.195 12.290 1.00 89.00 88 ARG A CA 1
ATOM 678 C C . ARG A 1 88 ? -5.033 -3.168 11.099 1.00 89.00 88 ARG A C 1
ATOM 680 O O . ARG A 1 88 ? -4.664 -4.326 11.277 1.00 89.00 88 ARG A O 1
ATOM 687 N N . PRO A 1 89 ? -5.487 -2.795 9.896 1.00 86.12 89 PRO A N 1
ATOM 688 C CA . PRO A 1 89 ? -5.294 -3.627 8.707 1.00 86.12 89 PRO A CA 1
ATOM 689 C C . PRO A 1 89 ? -3.835 -3.560 8.225 1.00 86.12 89 PRO A C 1
ATOM 691 O O . PRO A 1 89 ? -3.241 -2.493 8.277 1.00 86.12 89 PRO A O 1
ATOM 694 N N . TYR A 1 90 ? -3.253 -4.669 7.746 1.00 84.81 90 TYR A N 1
ATOM 695 C CA . TYR A 1 90 ? -1.881 -4.656 7.200 1.00 84.81 90 TYR A CA 1
ATOM 696 C C . TYR A 1 90 ? -1.821 -4.012 5.811 1.00 84.81 90 TYR A C 1
ATOM 698 O O . TYR A 1 90 ? -2.617 -4.333 4.924 1.00 84.81 90 TYR A O 1
ATOM 706 N N . LYS A 1 91 ? -0.832 -3.147 5.605 1.00 87.69 91 LYS A N 1
ATOM 707 C CA . LYS A 1 91 ? -0.496 -2.522 4.328 1.00 87.69 91 LYS A CA 1
ATOM 708 C C . LYS A 1 91 ? 0.884 -2.969 3.884 1.00 87.69 91 LYS A C 1
ATOM 710 O O . LYS A 1 91 ? 1.883 -2.654 4.526 1.00 87.69 91 LYS A O 1
ATOM 715 N N . LEU A 1 92 ? 0.933 -3.661 2.755 1.00 89.81 92 LEU A N 1
ATOM 716 C CA . LEU A 1 92 ? 2.167 -4.096 2.121 1.00 89.81 92 LEU A CA 1
ATOM 717 C C . LEU A 1 92 ? 2.400 -3.276 0.853 1.00 89.81 92 LEU A C 1
ATOM 719 O O . LEU A 1 92 ? 1.531 -3.209 -0.013 1.00 89.81 92 LEU A O 1
ATOM 723 N N . MET A 1 93 ? 3.585 -2.692 0.721 1.00 92.81 93 MET A N 1
ATOM 724 C CA . MET A 1 93 ? 4.053 -2.105 -0.530 1.00 92.81 93 MET A CA 1
ATOM 725 C C . MET A 1 93 ? 5.162 -2.972 -1.123 1.00 92.81 93 MET A C 1
ATOM 727 O O . MET A 1 93 ? 6.149 -3.274 -0.454 1.00 92.81 93 MET A O 1
ATOM 731 N N . ILE A 1 94 ? 5.016 -3.341 -2.391 1.00 93.19 94 ILE A N 1
ATOM 732 C CA . ILE A 1 94 ? 6.003 -4.094 -3.160 1.00 93.19 94 ILE A CA 1
ATOM 733 C C . ILE A 1 94 ? 6.540 -3.175 -4.255 1.00 93.19 94 ILE A C 1
ATOM 735 O O . ILE A 1 94 ? 5.802 -2.724 -5.135 1.00 93.19 94 ILE A O 1
ATOM 739 N N . LEU A 1 95 ? 7.838 -2.891 -4.187 1.00 93.38 95 LEU A N 1
ATOM 740 C CA . LEU A 1 95 ? 8.559 -2.034 -5.119 1.00 93.38 95 LEU A CA 1
ATOM 741 C C . LEU A 1 95 ? 9.559 -2.887 -5.908 1.00 93.38 95 LEU A C 1
ATOM 743 O O . LEU A 1 95 ? 10.676 -3.105 -5.431 1.00 93.38 95 LEU A O 1
ATOM 747 N N . PRO A 1 96 ? 9.201 -3.387 -7.103 1.00 91.69 96 PRO A N 1
ATOM 748 C CA . PRO A 1 96 ? 10.177 -4.024 -7.972 1.00 91.69 96 PRO A CA 1
ATOM 749 C C . PRO A 1 96 ? 11.212 -2.999 -8.449 1.00 91.69 96 PRO A C 1
ATOM 751 O O . PRO A 1 96 ? 10.848 -1.907 -8.881 1.00 91.69 96 PRO A O 1
ATOM 754 N N . VAL A 1 97 ? 12.490 -3.359 -8.410 1.00 89.81 97 VAL A N 1
ATOM 755 C CA . VAL A 1 97 ? 13.618 -2.585 -8.938 1.00 89.81 97 VAL A CA 1
ATOM 756 C C . VAL A 1 97 ? 14.278 -3.424 -10.019 1.00 89.81 97 VAL A C 1
ATOM 758 O O . VAL A 1 97 ? 14.700 -4.546 -9.766 1.00 89.81 97 VAL A O 1
ATOM 761 N N . GLY A 1 98 ? 14.322 -2.924 -11.249 1.00 87.75 98 GLY A N 1
ATOM 762 C CA . GLY A 1 98 ? 14.861 -3.703 -12.362 1.00 87.75 98 GLY A CA 1
ATOM 763 C C . GLY A 1 98 ? 14.684 -3.026 -13.711 1.00 87.75 98 GLY A C 1
ATOM 764 O O . GLY A 1 98 ? 13.772 -2.213 -13.901 1.00 87.75 98 GLY A O 1
ATOM 765 N N . VAL A 1 99 ? 15.515 -3.399 -14.684 1.00 87.06 99 VAL A N 1
ATOM 766 C CA . VAL A 1 99 ? 15.465 -2.829 -16.037 1.00 87.06 99 VAL A CA 1
ATOM 767 C C . VAL A 1 99 ? 14.171 -3.186 -16.780 1.00 87.06 99 VAL A C 1
ATOM 769 O O . VAL A 1 99 ? 13.481 -4.162 -16.445 1.00 87.06 99 VAL A O 1
ATOM 772 N N . PRO A 1 100 ? 13.771 -2.399 -17.793 1.00 86.62 100 PRO A N 1
ATOM 773 C CA . PRO A 1 100 ? 12.738 -2.805 -18.743 1.00 86.62 100 PRO A CA 1
ATOM 774 C C . PRO A 1 100 ? 13.022 -4.208 -19.303 1.00 86.62 100 PRO A C 1
ATOM 776 O O . PRO A 1 100 ? 14.158 -4.533 -19.622 1.00 86.62 100 PRO A O 1
ATOM 779 N N . GLY A 1 101 ? 12.000 -5.064 -19.387 1.00 82.44 101 GLY A N 1
ATOM 780 C CA . GLY A 1 101 ? 12.166 -6.452 -19.850 1.00 82.44 101 GLY A CA 1
ATOM 781 C C . GLY A 1 101 ? 12.656 -7.460 -18.796 1.00 82.44 101 GLY A C 1
ATOM 782 O O . GLY A 1 101 ? 12.658 -8.655 -19.083 1.00 82.44 101 GLY A O 1
ATOM 783 N N . ALA A 1 102 ? 12.968 -7.024 -17.568 1.00 83.56 102 ALA A N 1
ATOM 784 C CA . ALA A 1 102 ? 13.405 -7.907 -16.476 1.00 83.56 102 ALA A CA 1
ATOM 785 C C . ALA A 1 102 ? 12.319 -8.852 -15.918 1.00 83.56 102 ALA A C 1
ATOM 787 O O . ALA A 1 102 ? 12.620 -9.723 -15.114 1.00 83.56 102 ALA A O 1
ATOM 788 N N . GLY A 1 103 ? 11.054 -8.690 -16.323 1.00 84.31 103 GLY A N 1
ATOM 789 C CA . GLY A 1 103 ? 9.945 -9.530 -15.844 1.00 84.31 103 GLY A CA 1
ATOM 790 C C . GLY A 1 103 ? 9.172 -8.977 -14.640 1.00 84.31 103 GLY A C 1
ATOM 791 O O . GLY A 1 103 ? 8.382 -9.711 -14.062 1.00 84.31 103 GLY A O 1
ATOM 792 N N . LYS A 1 104 ? 9.330 -7.690 -14.291 1.00 88.38 104 LYS A N 1
ATOM 793 C CA . LYS A 1 104 ? 8.571 -7.019 -13.208 1.00 88.38 104 LYS A CA 1
ATOM 794 C C . LYS A 1 104 ? 7.057 -7.208 -13.341 1.00 88.38 104 LYS A C 1
ATOM 796 O O . LYS A 1 104 ? 6.430 -7.804 -12.478 1.00 88.38 104 LYS A O 1
ATOM 801 N N . THR A 1 105 ? 6.492 -6.834 -14.483 1.00 87.44 105 THR A N 1
ATOM 802 C CA . THR A 1 105 ? 5.064 -7.023 -14.766 1.00 87.44 105 THR A CA 1
ATOM 803 C C . THR A 1 105 ? 4.625 -8.481 -14.704 1.00 87.44 105 THR A C 1
ATOM 805 O O . THR A 1 105 ? 3.540 -8.778 -14.210 1.00 87.44 105 THR A O 1
ATOM 808 N N . THR A 1 106 ? 5.474 -9.408 -15.157 1.00 85.88 106 THR A N 1
ATOM 809 C CA . THR A 1 106 ? 5.207 -10.848 -15.048 1.00 85.88 106 THR A CA 1
ATOM 810 C C . THR A 1 106 ? 5.105 -11.271 -13.584 1.00 85.88 106 THR A C 1
ATOM 812 O O . THR A 1 106 ? 4.136 -11.930 -13.217 1.00 85.88 106 THR A O 1
ATOM 815 N N . LEU A 1 107 ? 6.045 -10.829 -12.739 1.00 85.50 107 LEU A N 1
ATOM 816 C CA . LEU A 1 107 ? 6.014 -11.069 -11.298 1.00 85.50 107 LEU A CA 1
ATOM 817 C C . LEU A 1 107 ? 4.767 -10.454 -10.651 1.00 85.50 107 LEU A C 1
ATOM 819 O O . LEU A 1 107 ? 4.066 -11.150 -9.926 1.00 85.50 107 LEU A O 1
ATOM 823 N N . GLY A 1 108 ? 4.452 -9.186 -10.933 1.00 88.94 108 GLY A N 1
ATOM 824 C CA . GLY A 1 108 ? 3.265 -8.513 -10.392 1.00 88.94 108 GLY A CA 1
ATOM 825 C C . GLY A 1 108 ? 1.970 -9.270 -10.698 1.00 88.94 108 GLY A C 1
ATOM 826 O O . GLY A 1 108 ? 1.167 -9.513 -9.798 1.00 88.94 108 GLY A O 1
ATOM 827 N N . ARG A 1 109 ? 1.812 -9.747 -11.941 1.00 87.56 109 ARG A N 1
ATOM 828 C CA . ARG A 1 109 ? 0.657 -10.563 -12.358 1.00 87.56 109 ARG A CA 1
ATOM 829 C C . ARG A 1 109 ? 0.629 -11.938 -11.700 1.00 87.56 109 ARG A C 1
ATOM 831 O O . ARG A 1 109 ? -0.451 -12.423 -11.381 1.00 87.56 109 ARG A O 1
ATOM 838 N N . ALA A 1 110 ? 1.783 -12.577 -11.516 1.00 86.19 110 ALA A N 1
ATOM 839 C CA . ALA A 1 110 ? 1.861 -13.854 -10.812 1.00 86.19 110 ALA A CA 1
ATOM 840 C C . ALA A 1 110 ? 1.467 -13.688 -9.333 1.00 86.19 110 ALA A C 1
ATOM 842 O O . ALA A 1 110 ? 0.609 -14.420 -8.845 1.00 86.19 110 ALA A O 1
ATOM 843 N N . LEU A 1 111 ? 1.992 -12.658 -8.658 1.00 85.12 111 LEU A N 1
ATOM 844 C CA . LEU A 1 111 ? 1.633 -12.313 -7.278 1.00 85.12 111 LEU A CA 1
ATOM 845 C C . LEU A 1 111 ? 0.139 -12.016 -7.125 1.00 85.12 111 LEU A C 1
ATOM 847 O O . LEU A 1 111 ? -0.485 -12.517 -6.192 1.00 85.12 111 LEU A O 1
ATOM 851 N N . ALA A 1 112 ? -0.449 -11.273 -8.067 1.00 87.75 112 ALA A N 1
ATOM 852 C CA . ALA A 1 112 ? -1.879 -10.970 -8.074 1.00 87.75 112 ALA A CA 1
ATOM 853 C C . ALA A 1 112 ? -2.769 -12.227 -8.123 1.00 87.75 112 ALA A C 1
ATOM 855 O O . ALA A 1 112 ? -3.886 -12.199 -7.618 1.00 87.75 112 ALA A O 1
ATOM 856 N N . LYS A 1 113 ? -2.292 -13.329 -8.719 1.00 85.62 113 LYS A N 1
ATOM 857 C CA . LYS A 1 113 ? -3.049 -14.589 -8.812 1.00 85.62 113 LYS A CA 1
ATOM 858 C C . LYS A 1 113 ? -2.997 -15.422 -7.536 1.00 85.62 113 LYS A C 1
ATOM 860 O O . LYS A 1 113 ? -3.956 -16.126 -7.239 1.00 85.62 113 LYS A O 1
ATOM 865 N N . ILE A 1 114 ? -1.876 -15.384 -6.822 1.00 83.44 114 ILE A N 1
ATOM 866 C CA . ILE A 1 114 ? -1.635 -16.259 -5.663 1.00 83.44 114 ILE A CA 1
ATOM 867 C C . ILE A 1 114 ? -1.922 -15.577 -4.324 1.00 83.44 114 ILE A C 1
ATOM 869 O O . ILE A 1 114 ? -2.127 -16.251 -3.315 1.00 83.44 114 ILE A O 1
ATOM 873 N N . THR A 1 115 ? -1.934 -14.244 -4.299 1.00 82.06 115 THR A N 1
ATOM 874 C CA . THR A 1 115 ? -2.291 -13.475 -3.109 1.00 82.06 115 THR A CA 1
ATOM 875 C C . THR A 1 115 ? -3.744 -13.725 -2.712 1.00 82.06 115 THR A C 1
ATOM 877 O O . THR A 1 115 ? -4.650 -13.753 -3.542 1.00 82.06 115 THR A O 1
ATOM 880 N N . LYS A 1 116 ? -3.973 -13.890 -1.407 1.00 86.44 116 LYS A N 1
ATOM 881 C CA . LYS A 1 116 ? -5.310 -14.079 -0.818 1.00 86.44 116 LYS A CA 1
ATOM 882 C C . LYS A 1 116 ? -5.888 -12.793 -0.227 1.00 86.44 116 LYS A C 1
ATOM 884 O O . LYS A 1 116 ? -6.990 -12.803 0.313 1.00 86.44 116 LYS A O 1
ATOM 889 N N . ILE A 1 117 ? -5.135 -11.698 -0.300 1.00 85.06 117 ILE A N 1
ATOM 890 C CA . ILE A 1 117 ? -5.568 -10.368 0.128 1.00 85.06 117 ILE A CA 1
ATOM 891 C C . ILE A 1 117 ? -5.800 -9.474 -1.092 1.00 85.06 117 ILE A C 1
ATOM 893 O O . ILE A 1 117 ? -5.186 -9.714 -2.135 1.00 85.06 117 ILE A O 1
ATOM 897 N N . PRO A 1 118 ? -6.633 -8.423 -0.966 1.00 91.19 118 PRO A N 1
ATOM 898 C CA . PRO A 1 118 ? -6.751 -7.383 -1.980 1.00 91.19 118 PRO A CA 1
ATOM 899 C C . PRO A 1 118 ? -5.376 -6.933 -2.490 1.00 91.19 118 PRO A C 1
ATOM 901 O O . PRO A 1 118 ? -4.489 -6.604 -1.697 1.00 91.19 118 PRO A O 1
ATOM 904 N N . PHE A 1 119 ? -5.206 -6.935 -3.813 1.00 90.19 119 PHE A N 1
ATOM 905 C CA . PHE A 1 119 ? -3.939 -6.641 -4.477 1.00 90.19 119 PHE A CA 1
ATOM 906 C C . PHE A 1 119 ? -4.138 -5.582 -5.556 1.00 90.19 119 PHE A C 1
ATOM 908 O O . PHE A 1 119 ? -4.932 -5.760 -6.482 1.00 90.19 119 PHE A O 1
ATOM 915 N N . TRP A 1 120 ? -3.432 -4.463 -5.424 1.00 92.69 120 TRP A N 1
ATOM 916 C CA . TRP A 1 120 ? -3.445 -3.361 -6.380 1.00 92.69 120 TRP A CA 1
ATOM 917 C C . TRP A 1 120 ? -2.142 -3.371 -7.172 1.00 92.69 120 TRP A C 1
ATOM 919 O O . TRP A 1 120 ? -1.093 -2.966 -6.672 1.00 92.69 120 TRP A O 1
ATOM 929 N N . HIS A 1 121 ? -2.201 -3.850 -8.412 1.00 91.50 121 HIS A N 1
ATOM 930 C CA . HIS A 1 121 ? -1.041 -3.937 -9.301 1.00 91.50 121 HIS A CA 1
ATOM 931 C C . HIS A 1 121 ? -0.879 -2.666 -10.131 1.00 91.50 121 HIS A C 1
ATOM 933 O O . HIS A 1 121 ? -1.220 -2.677 -11.286 1.00 91.50 121 HIS A O 1
ATOM 939 N N . MET A 1 122 ? -0.317 -1.580 -9.626 1.00 90.75 122 MET A N 1
ATOM 940 C CA . MET A 1 122 ? -0.231 -0.324 -10.382 1.00 90.75 122 MET A CA 1
ATOM 941 C C . MET A 1 122 ? 0.858 -0.340 -11.470 1.00 90.75 122 MET A C 1
ATOM 943 O O . MET A 1 122 ? 2.043 -0.272 -11.150 1.00 90.75 122 MET A O 1
ATOM 947 N N . GLU A 1 123 ? 0.482 -0.332 -12.753 1.00 89.81 123 GLU A N 1
ATOM 948 C CA . GLU A 1 123 ? 1.427 -0.179 -13.874 1.00 89.81 123 GLU A CA 1
ATOM 949 C C . GLU A 1 123 ? 1.678 1.310 -14.189 1.00 89.81 123 GLU A C 1
ATOM 951 O O . GLU A 1 123 ? 0.848 1.991 -14.796 1.00 89.81 123 GLU A O 1
ATOM 956 N N . ARG A 1 124 ? 2.848 1.845 -13.803 1.00 87.19 124 ARG A N 1
ATOM 957 C CA . ARG A 1 124 ? 3.183 3.274 -13.999 1.00 87.19 124 ARG A CA 1
ATOM 958 C C . ARG A 1 124 ? 3.105 3.693 -15.466 1.00 87.19 124 ARG A C 1
ATOM 960 O O . ARG A 1 124 ? 2.662 4.797 -15.782 1.00 87.19 124 ARG A O 1
ATOM 967 N N . ASP A 1 125 ? 3.565 2.819 -16.352 1.00 83.75 125 ASP A N 1
ATOM 968 C CA . ASP A 1 125 ? 3.627 3.099 -17.783 1.00 83.75 125 ASP A CA 1
ATOM 969 C C . ASP A 1 125 ? 2.223 3.110 -18.410 1.00 83.75 125 ASP A C 1
ATOM 971 O O . ASP A 1 125 ? 1.960 3.944 -19.279 1.00 83.75 125 ASP A O 1
ATOM 975 N N . GLN A 1 126 ? 1.300 2.288 -17.895 1.00 84.81 126 GLN A N 1
ATOM 976 C CA . GLN A 1 126 ? -0.121 2.332 -18.246 1.00 84.81 126 GLN A CA 1
ATOM 977 C C . GLN A 1 126 ? -0.765 3.638 -17.768 1.00 84.81 126 GLN A C 1
ATOM 979 O O . GLN A 1 126 ? -1.402 4.327 -18.560 1.00 84.81 126 GLN A O 1
ATOM 984 N N . ILE A 1 127 ? -0.530 4.046 -16.514 1.00 85.44 127 ILE A N 1
ATOM 985 C CA . ILE A 1 127 ? -1.037 5.326 -15.986 1.00 85.44 127 ILE A CA 1
ATOM 986 C C . ILE A 1 127 ? -0.523 6.489 -16.839 1.00 85.44 127 ILE A C 1
ATOM 988 O O . ILE A 1 127 ? -1.277 7.404 -17.173 1.00 85.44 127 ILE A O 1
ATOM 992 N N . HIS A 1 128 ? 0.754 6.466 -17.226 1.00 83.62 128 HIS A N 1
ATOM 993 C CA . HIS A 1 128 ? 1.322 7.494 -18.092 1.00 83.62 128 HIS A CA 1
ATOM 994 C C . HIS A 1 128 ? 0.665 7.518 -19.477 1.00 83.62 128 HIS A C 1
ATOM 996 O O . HIS A 1 128 ? 0.379 8.600 -19.995 1.00 83.62 128 HIS A O 1
ATOM 1002 N N . TYR A 1 129 ? 0.410 6.345 -20.060 1.00 83.62 129 TYR A N 1
ATOM 1003 C CA . TYR A 1 129 ? -0.283 6.206 -21.336 1.00 83.62 129 TYR A CA 1
ATOM 1004 C C . TYR A 1 129 ? -1.714 6.748 -21.274 1.00 83.62 129 TYR A C 1
ATOM 1006 O O . TYR A 1 129 ? -2.046 7.651 -22.038 1.00 83.62 129 TYR A O 1
ATOM 1014 N N . GLU A 1 130 ? -2.524 6.271 -20.327 1.00 83.12 130 GLU A N 1
ATOM 1015 C CA . GLU A 1 130 ? -3.916 6.698 -20.133 1.00 83.12 130 GLU A CA 1
ATOM 1016 C C . GLU A 1 130 ? -4.005 8.211 -19.938 1.00 83.12 130 GLU A C 1
ATOM 1018 O O . GLU A 1 130 ? -4.783 8.891 -20.602 1.00 83.12 130 GLU A O 1
ATOM 1023 N N . THR A 1 131 ? -3.123 8.761 -19.101 1.00 81.88 131 THR A N 1
ATOM 1024 C CA . THR A 1 131 ? -3.043 10.206 -18.849 1.00 81.88 131 THR A CA 1
ATOM 1025 C C . THR A 1 131 ? -2.721 10.995 -20.110 1.00 81.88 131 THR A C 1
ATOM 1027 O O . THR A 1 131 ? -3.287 12.059 -20.343 1.00 81.88 131 THR A O 1
ATOM 1030 N N . ARG A 1 132 ? -1.806 10.492 -20.942 1.00 79.75 132 ARG A N 1
ATOM 1031 C CA . ARG A 1 132 ? -1.429 11.160 -22.188 1.00 79.75 132 ARG A CA 1
ATOM 1032 C C . ARG A 1 132 ? -2.552 11.111 -23.220 1.00 79.75 132 ARG A C 1
ATOM 1034 O O . ARG A 1 132 ? -2.741 12.082 -23.945 1.00 79.75 132 ARG A O 1
ATOM 1041 N N . MET A 1 133 ? -3.266 9.993 -23.276 1.00 79.12 133 MET A N 1
ATOM 1042 C CA . MET A 1 133 ? -4.363 9.767 -24.213 1.00 79.12 133 MET A CA 1
ATOM 1043 C C . MET A 1 133 ? -5.691 10.376 -23.736 1.00 79.12 133 MET A C 1
ATOM 1045 O O . MET A 1 133 ? -6.669 10.324 -24.472 1.00 79.12 133 MET A O 1
ATOM 1049 N N . GLY A 1 134 ? -5.739 10.951 -22.527 1.00 78.88 134 GLY A N 1
ATOM 1050 C CA . GLY A 1 134 ? -6.976 11.466 -21.936 1.00 78.88 134 GLY A CA 1
ATOM 1051 C C . GLY A 1 134 ? -7.996 10.365 -21.633 1.00 78.88 134 GLY A C 1
ATOM 1052 O O . GLY A 1 134 ? -9.192 10.633 -21.620 1.00 78.88 134 GLY A O 1
ATOM 1053 N N . ILE A 1 135 ? -7.535 9.128 -21.432 1.00 76.50 135 ILE A N 1
ATOM 1054 C CA . ILE A 1 135 ? -8.390 7.978 -21.137 1.00 76.50 135 ILE A CA 1
ATOM 1055 C C . ILE A 1 135 ? -8.717 8.003 -19.632 1.00 76.50 135 ILE A C 1
ATOM 1057 O O . ILE A 1 135 ? -7.795 8.182 -18.818 1.00 76.50 135 ILE A O 1
ATOM 1061 N N . PRO A 1 136 ? -10.000 7.842 -19.243 1.00 72.00 136 PRO A N 1
ATOM 1062 C CA . PRO A 1 136 ? -10.387 7.649 -17.850 1.00 72.00 136 PRO A CA 1
ATOM 1063 C C . PRO A 1 136 ? -9.636 6.465 -17.243 1.00 72.00 136 PRO A C 1
ATOM 1065 O O . PRO A 1 136 ? -9.381 5.471 -17.920 1.00 72.00 136 PRO A O 1
ATOM 1068 N N . LEU A 1 137 ? -9.268 6.567 -15.967 1.00 63.44 137 LEU A N 1
ATOM 1069 C CA . LEU A 1 137 ? -8.514 5.509 -15.296 1.00 63.44 137 LEU A CA 1
ATOM 1070 C C . LEU A 1 137 ? -9.277 4.182 -15.385 1.00 63.44 137 LEU A C 1
ATOM 1072 O O . LEU A 1 137 ? -10.412 4.080 -14.922 1.00 63.44 137 LEU A O 1
ATOM 1076 N N . SER A 1 138 ? -8.619 3.159 -15.932 1.00 64.44 138 SER A N 1
ATOM 1077 C CA . SER A 1 138 ? -9.117 1.776 -15.905 1.00 64.44 138 SER A CA 1
ATOM 1078 C C . SER A 1 138 ? -8.870 1.087 -14.549 1.00 64.44 138 SER A C 1
ATOM 1080 O O . SER A 1 138 ? -9.231 -0.071 -14.342 1.00 64.44 138 SER A O 1
ATOM 1082 N N . TRP A 1 139 ? -8.264 1.814 -13.605 1.00 58.41 139 TRP A N 1
ATOM 1083 C CA . TRP A 1 139 ? -7.854 1.354 -12.283 1.00 58.41 139 TRP A CA 1
ATOM 1084 C C . TRP A 1 139 ? -8.955 1.514 -11.239 1.00 58.41 139 TRP A C 1
ATOM 1086 O O . TRP A 1 139 ? -9.577 2.568 -11.157 1.00 58.41 139 TRP A O 1
ATOM 1096 N N . GLY A 1 140 ? -9.100 0.528 -10.349 1.00 46.03 140 GLY A N 1
ATOM 1097 C CA . GLY A 1 140 ? -9.828 0.739 -9.093 1.00 46.03 140 GLY A CA 1
ATOM 1098 C C . GLY A 1 140 ? -10.497 -0.483 -8.478 1.00 46.03 140 GLY A C 1
ATOM 1099 O O . GLY A 1 140 ? -10.870 -0.426 -7.308 1.00 46.03 140 GLY A O 1
ATOM 1100 N N . THR A 1 141 ? -10.627 -1.598 -9.195 1.00 45.78 141 THR A N 1
ATOM 1101 C CA . THR A 1 141 ? -11.199 -2.808 -8.594 1.00 45.78 141 THR A CA 1
ATOM 1102 C C . THR A 1 141 ? -10.069 -3.673 -8.044 1.00 45.78 141 THR A C 1
ATOM 1104 O O . THR A 1 141 ? -9.181 -4.054 -8.810 1.00 45.78 141 THR A O 1
ATOM 1107 N N . PRO A 1 142 ? -10.053 -4.003 -6.737 1.00 46.47 142 PRO A N 1
ATOM 1108 C CA . PRO A 1 142 ? -9.185 -5.063 -6.258 1.00 46.47 142 PRO A CA 1
ATOM 1109 C C . PRO A 1 142 ? -9.448 -6.306 -7.110 1.00 46.47 142 PRO A C 1
ATOM 1111 O O . PRO A 1 142 ? -10.605 -6.691 -7.288 1.00 46.47 142 PRO A O 1
ATOM 1114 N N . VAL A 1 143 ? -8.392 -6.923 -7.642 1.00 50.12 143 VAL A N 1
ATOM 1115 C CA . VAL A 1 143 ? -8.508 -8.244 -8.266 1.00 50.12 143 VAL A CA 1
ATOM 1116 C C . VAL A 1 143 ? -8.778 -9.221 -7.126 1.00 50.12 143 VAL A C 1
ATOM 1118 O O . VAL A 1 143 ? -7.859 -9.754 -6.512 1.00 50.12 143 VAL A O 1
ATOM 1121 N N . LEU A 1 144 ? -10.049 -9.371 -6.753 1.00 41.84 144 LEU A N 1
ATOM 1122 C CA . LEU A 1 144 ? -10.482 -10.462 -5.897 1.00 41.84 144 LEU A CA 1
ATOM 1123 C C . LEU A 1 144 ? -10.436 -11.714 -6.762 1.00 41.84 144 LEU A C 1
ATOM 1125 O O . LEU A 1 144 ? -11.021 -11.755 -7.846 1.00 41.84 144 LEU A O 1
ATOM 1129 N N . THR A 1 145 ? -9.690 -12.709 -6.302 1.00 37.31 145 THR A N 1
ATOM 1130 C CA . THR A 1 145 ? -9.575 -14.015 -6.941 1.00 37.31 145 THR A CA 1
ATOM 1131 C C . THR A 1 145 ? -10.978 -14.571 -7.233 1.00 37.31 145 THR A C 1
ATOM 1133 O O . THR A 1 145 ? -11.686 -15.006 -6.332 1.00 37.31 145 THR A O 1
ATOM 1136 N N . GLY A 1 146 ? -11.403 -14.516 -8.504 1.00 35.44 146 GLY A N 1
ATOM 1137 C CA . GLY A 1 146 ? -12.595 -15.214 -9.007 1.00 35.44 146 GLY A CA 1
ATOM 1138 C C . GLY A 1 146 ? -13.799 -14.383 -9.482 1.00 35.44 146 GLY A C 1
ATOM 1139 O O . GLY A 1 146 ? -14.789 -14.992 -9.872 1.00 35.44 146 GLY A O 1
ATOM 1140 N N . GLY A 1 147 ? -13.762 -13.046 -9.504 1.00 29.91 147 GLY A N 1
ATOM 1141 C CA . GLY A 1 147 ? -14.898 -12.229 -9.973 1.00 29.91 147 GLY A CA 1
ATOM 1142 C C . GLY A 1 147 ? -14.550 -11.305 -11.139 1.00 29.91 147 GLY A C 1
ATOM 1143 O O . GLY A 1 147 ? -13.541 -10.607 -11.082 1.00 29.91 147 GLY A O 1
ATOM 1144 N N . ASN A 1 148 ? -15.396 -11.273 -12.178 1.00 31.81 148 ASN A N 1
ATOM 1145 C CA . ASN A 1 148 ? -15.310 -10.295 -13.268 1.00 31.81 148 ASN A CA 1
ATOM 1146 C C . ASN A 1 148 ? -15.173 -8.870 -12.704 1.00 31.81 148 ASN A C 1
ATOM 1148 O O . ASN A 1 148 ? -15.986 -8.417 -11.897 1.00 31.81 148 ASN A O 1
ATOM 1152 N N . SER A 1 149 ? -14.128 -8.174 -13.142 1.00 34.56 149 SER A N 1
ATOM 1153 C CA . SER A 1 149 ? -13.737 -6.836 -12.710 1.00 34.56 149 SER A CA 1
ATOM 1154 C C . SER A 1 149 ? -14.749 -5.776 -13.158 1.00 34.56 149 SER A C 1
ATOM 1156 O O . SER A 1 149 ? -14.658 -5.249 -14.265 1.00 34.56 149 SER A O 1
ATOM 1158 N N . GLY A 1 150 ? -15.705 -5.439 -12.292 1.00 31.52 150 GLY A N 1
ATOM 1159 C CA . GLY A 1 150 ? -16.480 -4.202 -12.402 1.00 31.52 150 GLY A CA 1
ATOM 1160 C C . GLY A 1 150 ? -15.593 -3.009 -12.044 1.00 31.52 150 GLY A C 1
ATOM 1161 O O . GLY A 1 150 ? -15.306 -2.789 -10.868 1.00 31.52 150 GLY A O 1
ATOM 1162 N N . GLY A 1 151 ? -15.097 -2.295 -13.055 1.00 36.06 151 GLY A N 1
ATOM 1163 C CA . GLY A 1 151 ? -14.253 -1.105 -12.907 1.00 36.06 151 GLY A CA 1
ATOM 1164 C C . GLY A 1 151 ? -14.972 0.037 -12.186 1.00 36.06 151 GLY A C 1
ATOM 1165 O O . GLY A 1 151 ? -16.128 0.323 -12.484 1.00 36.06 151 GLY A O 1
ATOM 1166 N N . VAL A 1 152 ? -14.282 0.718 -11.269 1.00 36.59 152 VAL A N 1
ATOM 1167 C CA . VAL A 1 152 ? -14.685 2.054 -10.805 1.00 36.59 152 VAL A CA 1
ATOM 1168 C C . VAL A 1 152 ? -14.020 3.061 -11.736 1.00 36.59 152 VAL A C 1
ATOM 1170 O O . VAL A 1 152 ? -12.816 3.278 -11.651 1.00 36.59 152 VAL A O 1
ATOM 1173 N N . THR A 1 153 ? -14.783 3.657 -12.646 1.00 37.75 153 THR A N 1
ATOM 1174 C CA . THR A 1 153 ? -14.294 4.737 -13.510 1.00 37.75 153 THR A CA 1
ATOM 1175 C C . THR A 1 153 ? -14.268 6.048 -12.734 1.00 37.75 153 THR A C 1
ATOM 1177 O O . THR A 1 153 ? -15.307 6.519 -12.271 1.00 37.75 153 THR A O 1
ATOM 1180 N N . LEU A 1 154 ? -13.089 6.657 -12.603 1.00 43.69 154 LEU A N 1
ATOM 1181 C CA . LEU A 1 154 ? -12.978 8.062 -12.210 1.00 43.69 154 LEU A CA 1
ATOM 1182 C C . LEU A 1 154 ? -13.221 8.919 -13.457 1.00 43.69 154 LEU A C 1
ATOM 1184 O O . LEU A 1 154 ? -12.436 8.863 -14.404 1.00 43.69 154 LEU A O 1
ATOM 1188 N N . ASP A 1 155 ? -14.325 9.663 -13.460 1.00 37.34 155 ASP A N 1
ATOM 1189 C CA . ASP A 1 155 ? -14.717 10.537 -14.564 1.00 37.34 155 ASP A CA 1
ATOM 1190 C C . ASP A 1 155 ? -13.858 11.815 -14.547 1.00 37.34 155 ASP A C 1
ATOM 1192 O O . ASP A 1 155 ? -13.994 12.669 -13.670 1.00 37.34 155 ASP A O 1
ATOM 1196 N N . GLU A 1 156 ? -12.912 11.919 -15.481 1.00 50.25 156 GLU A N 1
ATOM 1197 C CA . GLU A 1 156 ? -12.113 13.123 -15.720 1.00 50.25 156 GLU A CA 1
ATOM 1198 C C . GLU A 1 156 ? -12.097 13.400 -17.227 1.00 50.25 156 GLU A C 1
ATOM 1200 O O . GLU A 1 156 ? -11.549 12.611 -17.999 1.00 50.25 156 GLU A O 1
ATOM 1205 N N . GLY A 1 157 ? -12.694 14.520 -17.651 1.00 46.34 157 GLY A N 1
ATOM 1206 C CA . GLY A 1 157 ? -12.757 14.940 -19.053 1.00 46.34 157 GLY A CA 1
ATOM 1207 C C . GLY A 1 157 ? -11.377 14.968 -19.722 1.00 46.34 157 GLY A C 1
ATOM 1208 O O . GLY A 1 157 ? -10.462 15.660 -19.273 1.00 46.34 157 GLY A O 1
ATOM 1209 N N . GLY A 1 158 ? -11.219 14.189 -20.794 1.00 48.66 158 GLY A N 1
ATOM 1210 C CA . GLY A 1 158 ? -9.935 13.965 -21.454 1.00 48.66 158 GLY A CA 1
ATOM 1211 C C . GLY A 1 158 ? -9.472 15.142 -22.316 1.00 48.66 158 GLY A C 1
ATOM 1212 O O . GLY A 1 158 ? -10.133 15.517 -23.280 1.00 48.66 158 GLY A O 1
ATOM 1213 N N . VAL A 1 159 ? -8.282 15.675 -22.023 1.00 53.00 159 VAL A N 1
ATOM 1214 C CA . VAL A 1 159 ? -7.528 16.589 -22.899 1.00 53.00 159 VAL A CA 1
ATOM 1215 C C . VAL A 1 159 ? -6.130 16.002 -23.108 1.00 53.00 159 VAL A C 1
ATOM 1217 O O . VAL A 1 159 ? -5.453 15.651 -22.144 1.00 53.00 159 VAL A O 1
ATOM 1220 N N . SER A 1 160 ? -5.677 15.892 -24.361 1.00 57.97 160 SER A N 1
ATOM 1221 C CA . SER A 1 160 ? -4.332 15.393 -24.693 1.00 57.97 160 SER A CA 1
ATOM 1222 C C . SER A 1 160 ? -3.248 16.329 -24.141 1.00 57.97 160 SER A C 1
ATOM 1224 O O . SER A 1 160 ? -3.105 17.467 -24.591 1.00 57.97 160 SER A O 1
ATOM 1226 N N . LEU A 1 161 ? -2.443 15.847 -23.190 1.00 61.44 161 LEU A N 1
ATOM 1227 C CA . LEU A 1 161 ? -1.386 16.629 -22.543 1.00 61.44 161 LEU A CA 1
ATOM 1228 C C . LEU A 1 161 ? -0.031 16.501 -23.262 1.00 61.44 161 LEU A C 1
ATOM 1230 O O . LEU A 1 161 ? 0.398 15.418 -23.667 1.00 61.44 161 LEU A O 1
ATOM 1234 N N . GLY A 1 162 ? 0.716 17.608 -23.333 1.00 68.12 162 GLY A N 1
ATOM 1235 C CA . GLY A 1 162 ? 2.122 17.598 -23.756 1.00 68.12 162 GLY A CA 1
ATOM 1236 C C . GLY A 1 162 ? 3.007 16.734 -22.839 1.00 68.12 162 GLY A C 1
ATOM 1237 O O . GLY A 1 162 ? 2.696 16.527 -21.667 1.00 68.12 162 GLY A O 1
ATOM 1238 N N . ARG A 1 163 ? 4.155 16.249 -23.340 1.00 66.69 163 ARG A N 1
ATOM 1239 C CA . ARG A 1 163 ? 5.000 15.223 -22.676 1.00 66.69 163 ARG A CA 1
ATOM 1240 C C . ARG A 1 163 ? 5.356 15.534 -21.207 1.00 66.69 163 ARG A C 1
ATOM 1242 O O . ARG A 1 163 ? 5.291 14.641 -20.365 1.00 66.69 163 ARG A O 1
ATOM 1249 N N . ASN A 1 164 ? 5.696 16.783 -20.878 1.00 74.31 164 ASN A N 1
ATOM 1250 C CA . ASN A 1 164 ? 6.028 17.190 -19.501 1.00 74.31 164 ASN A CA 1
ATOM 1251 C C . ASN A 1 164 ? 4.787 17.344 -18.608 1.00 74.31 164 ASN A C 1
ATOM 1253 O O . ASN A 1 164 ? 4.834 17.024 -17.421 1.00 74.31 164 ASN A O 1
ATOM 1257 N N . ALA A 1 165 ? 3.669 17.807 -19.172 1.00 74.62 165 ALA A N 1
ATOM 1258 C CA . ALA A 1 165 ? 2.399 17.886 -18.459 1.00 74.62 165 ALA A CA 1
ATOM 1259 C C . ALA A 1 165 ? 1.865 16.482 -18.132 1.00 74.62 165 ALA A C 1
ATOM 1261 O O . ALA A 1 165 ? 1.528 16.224 -16.981 1.00 74.62 165 ALA A O 1
ATOM 1262 N N . GLY A 1 166 ? 1.921 15.548 -19.086 1.00 76.44 166 GLY A N 1
ATOM 1263 C CA . GLY A 1 166 ? 1.505 14.159 -18.874 1.00 76.44 166 GLY A CA 1
ATOM 1264 C C . GLY A 1 166 ? 2.348 13.413 -17.834 1.00 76.44 166 GLY A C 1
ATOM 1265 O O . GLY A 1 166 ? 1.820 12.587 -17.099 1.00 76.44 166 GLY A O 1
ATOM 1266 N N . ARG A 1 167 ? 3.649 13.719 -17.701 1.00 77.19 167 ARG A N 1
ATOM 1267 C CA . ARG A 1 167 ? 4.483 13.154 -16.620 1.00 77.19 167 ARG A CA 1
ATOM 1268 C C . ARG A 1 167 ? 4.062 13.650 -15.239 1.00 77.19 167 ARG A C 1
ATOM 1270 O O . ARG A 1 167 ? 3.940 12.841 -14.326 1.00 77.19 167 ARG A O 1
ATOM 1277 N N . ARG A 1 168 ? 3.837 14.961 -15.093 1.00 83.75 168 ARG A N 1
ATOM 1278 C CA . ARG A 1 168 ? 3.381 15.551 -13.824 1.00 83.75 168 ARG A CA 1
ATOM 1279 C C . ARG A 1 168 ? 2.003 15.033 -13.435 1.00 83.75 168 ARG A C 1
ATOM 1281 O O . ARG A 1 168 ? 1.796 14.693 -12.278 1.00 83.75 168 ARG A O 1
ATOM 1288 N N . GLU A 1 169 ? 1.096 14.919 -14.398 1.00 83.44 169 GLU A N 1
ATOM 1289 C CA . GLU A 1 169 ? -0.242 14.404 -14.125 1.00 83.44 169 GLU A CA 1
ATOM 1290 C C . GLU A 1 169 ? -0.230 12.904 -13.795 1.00 83.44 169 GLU A C 1
ATOM 1292 O O . GLU A 1 169 ? -0.865 12.490 -12.832 1.00 83.44 169 GLU A O 1
ATOM 1297 N N . ALA A 1 170 ? 0.582 12.095 -14.486 1.00 82.62 170 ALA A N 1
ATOM 1298 C CA . ALA A 1 170 ? 0.763 10.688 -14.126 1.00 82.62 170 ALA A CA 1
ATOM 1299 C C . ALA A 1 170 ? 1.322 10.524 -12.701 1.00 82.62 170 ALA A C 1
ATOM 1301 O O . ALA A 1 170 ? 0.872 9.650 -11.963 1.00 82.62 170 ALA A O 1
ATOM 1302 N N . ALA A 1 171 ? 2.260 11.386 -12.288 1.00 87.50 171 ALA A N 1
ATOM 1303 C CA . ALA A 1 171 ? 2.770 11.399 -10.919 1.00 87.50 171 ALA A CA 1
ATOM 1304 C C . ALA A 1 171 ? 1.657 11.716 -9.906 1.00 87.50 171 ALA A C 1
ATOM 1306 O O . ALA A 1 171 ? 1.446 10.931 -8.988 1.00 87.50 171 ALA A O 1
ATOM 1307 N N . ARG A 1 172 ? 0.876 12.784 -10.121 1.00 88.62 172 ARG A N 1
ATOM 1308 C CA . ARG A 1 172 ? -0.274 13.122 -9.260 1.00 88.62 172 ARG A CA 1
ATOM 1309 C C . ARG A 1 172 ? -1.307 12.002 -9.192 1.00 88.62 172 ARG A C 1
ATOM 1311 O O . ARG A 1 172 ? -1.894 11.762 -8.143 1.00 88.62 172 ARG A O 1
ATOM 1318 N N . ARG A 1 173 ? -1.549 11.303 -10.302 1.00 86.62 173 ARG A N 1
ATOM 1319 C CA . ARG A 1 173 ? -2.462 10.153 -10.341 1.00 86.62 173 ARG A CA 1
ATOM 1320 C C . ARG A 1 173 ? -1.962 9.006 -9.469 1.00 86.62 173 ARG A C 1
ATOM 1322 O O . ARG A 1 173 ? -2.736 8.484 -8.675 1.00 86.62 173 ARG A O 1
ATOM 1329 N N . ILE A 1 174 ? -0.673 8.670 -9.542 1.00 90.06 174 ILE A N 1
ATOM 1330 C CA . ILE A 1 174 ? -0.060 7.684 -8.636 1.00 90.06 174 ILE A CA 1
ATOM 1331 C C . ILE A 1 174 ? -0.227 8.129 -7.184 1.00 90.06 174 ILE A C 1
ATOM 1333 O O . ILE A 1 174 ? -0.608 7.319 -6.344 1.00 90.06 174 ILE A O 1
ATOM 1337 N N . GLU A 1 175 ? -0.004 9.412 -6.894 1.00 91.94 175 GLU A N 1
ATOM 1338 C CA . GLU A 1 175 ? -0.147 9.936 -5.537 1.00 91.94 175 GLU A CA 1
ATOM 1339 C C . GLU A 1 175 ? -1.572 9.779 -4.994 1.00 91.94 175 GLU A C 1
ATOM 1341 O O . GLU A 1 175 ? -1.760 9.297 -3.877 1.00 91.94 175 GLU A O 1
ATOM 1346 N N . ARG A 1 176 ? -2.582 10.096 -5.812 1.00 90.06 176 ARG A N 1
ATOM 1347 C CA . ARG A 1 176 ? -3.994 9.894 -5.461 1.00 90.06 176 ARG A CA 1
ATOM 1348 C C . ARG A 1 176 ? -4.317 8.429 -5.175 1.00 90.06 176 ARG A C 1
ATOM 1350 O O . ARG A 1 176 ? -5.015 8.148 -4.203 1.00 90.06 176 ARG A O 1
ATOM 1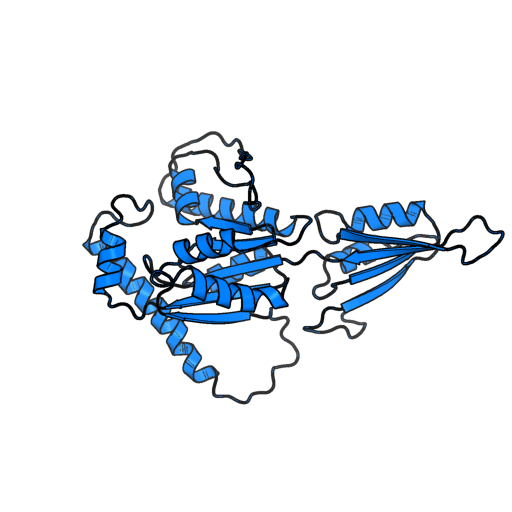357 N N . ILE A 1 177 ? -3.792 7.501 -5.975 1.00 89.38 177 ILE A N 1
ATOM 1358 C CA . ILE A 1 177 ? -4.013 6.063 -5.771 1.00 89.38 177 ILE A CA 1
ATOM 1359 C C . ILE A 1 177 ? -3.343 5.589 -4.473 1.00 89.38 177 ILE A C 1
ATOM 1361 O O . ILE A 1 177 ? -3.951 4.849 -3.704 1.00 89.38 177 ILE A O 1
ATOM 1365 N N . LEU A 1 178 ? -2.123 6.040 -4.175 1.00 91.38 178 LEU A N 1
ATOM 1366 C CA . LEU A 1 178 ? -1.438 5.674 -2.930 1.00 91.38 178 LEU A CA 1
ATOM 1367 C C . LEU A 1 178 ? -2.141 6.246 -1.687 1.00 91.38 178 LEU A C 1
ATOM 1369 O O . LEU A 1 178 ? -2.246 5.556 -0.673 1.00 91.38 178 LEU A O 1
ATOM 1373 N N . GLU A 1 179 ? -2.702 7.454 -1.772 1.00 89.81 179 GLU A N 1
ATOM 1374 C CA . GLU A 1 179 ? -3.554 8.022 -0.717 1.00 89.81 179 GLU A CA 1
ATOM 1375 C C . GLU A 1 179 ? -4.856 7.228 -0.517 1.00 89.81 179 GLU A C 1
ATOM 1377 O O . GLU A 1 179 ? -5.306 7.039 0.615 1.00 89.81 179 GLU A O 1
ATOM 1382 N N . GLN A 1 180 ? -5.455 6.708 -1.592 1.00 89.12 180 GLN A N 1
ATOM 1383 C CA . GLN A 1 180 ? -6.595 5.791 -1.489 1.00 89.12 180 GLN A CA 1
ATOM 1384 C C . GLN A 1 180 ? -6.187 4.452 -0.858 1.00 89.12 180 GLN A C 1
ATOM 1386 O O . GLN A 1 180 ? -6.893 3.950 0.018 1.00 89.12 180 GLN A O 1
ATOM 1391 N N . ALA A 1 181 ? -5.029 3.901 -1.234 1.00 89.38 181 ALA A N 1
ATOM 1392 C CA . ALA A 1 181 ? -4.505 2.644 -0.696 1.00 89.38 181 ALA A CA 1
ATOM 1393 C C . ALA A 1 181 ? -4.277 2.725 0.819 1.00 89.38 181 ALA A C 1
ATOM 1395 O O . ALA A 1 181 ? -4.649 1.816 1.570 1.00 89.38 181 ALA A O 1
ATOM 1396 N N . LYS A 1 182 ? -3.723 3.855 1.270 1.00 87.25 182 LYS A N 1
ATOM 1397 C CA . LYS A 1 182 ? -3.524 4.186 2.684 1.00 87.25 182 LYS A CA 1
ATOM 1398 C C . LYS A 1 182 ? -4.829 4.144 3.481 1.00 87.25 182 LYS A C 1
ATOM 1400 O O . LYS A 1 182 ? -4.834 3.668 4.611 1.00 87.25 182 LYS A O 1
ATOM 1405 N N . ARG A 1 183 ? -5.936 4.599 2.887 1.00 86.19 183 ARG A N 1
ATOM 1406 C CA . ARG A 1 183 ? -7.268 4.668 3.522 1.00 86.19 183 ARG A CA 1
ATOM 1407 C C . ARG A 1 183 ? -8.110 3.408 3.347 1.00 86.19 183 ARG A C 1
ATOM 1409 O O . ARG A 1 183 ? -9.231 3.348 3.852 1.00 86.19 183 ARG A O 1
ATOM 1416 N N . TYR A 1 184 ? -7.617 2.414 2.610 1.00 87.25 184 TYR A N 1
ATOM 1417 C CA . TYR A 1 184 ? -8.371 1.192 2.364 1.00 87.25 184 TYR A CA 1
ATOM 1418 C C . TYR A 1 184 ? -8.669 0.479 3.703 1.00 87.25 184 TYR A C 1
ATOM 1420 O O . TYR A 1 184 ? -7.760 0.325 4.517 1.00 87.25 184 TYR A O 1
ATOM 1428 N N . PRO A 1 185 ? -9.904 0.028 3.974 1.00 81.75 185 PRO A N 1
ATOM 1429 C CA . PRO A 1 185 ? -10.286 -0.439 5.311 1.00 81.75 185 PRO A CA 1
ATOM 1430 C C . PRO A 1 185 ? -9.740 -1.830 5.669 1.00 81.75 185 PRO A C 1
ATOM 1432 O O . PRO A 1 185 ? -9.702 -2.191 6.838 1.00 81.75 185 PRO A O 1
ATOM 1435 N N . GLY A 1 186 ? -9.332 -2.632 4.684 1.00 86.19 186 GLY A N 1
ATOM 1436 C CA . GLY A 1 186 ? -8.852 -4.001 4.890 1.00 86.19 186 GLY A CA 1
ATOM 1437 C C . GLY A 1 186 ? -7.343 -4.170 4.697 1.00 86.19 186 GLY A C 1
ATOM 1438 O O . GLY A 1 186 ? -6.645 -3.204 4.372 1.00 86.19 186 GLY A O 1
ATOM 1439 N N . PRO A 1 187 ? -6.819 -5.396 4.860 1.00 87.44 187 PRO A N 1
ATOM 1440 C CA . PRO A 1 187 ? -5.472 -5.709 4.408 1.00 87.44 187 PRO A CA 1
ATOM 1441 C C . PRO A 1 187 ? -5.338 -5.408 2.910 1.00 87.44 187 PRO A C 1
ATOM 1443 O O . PRO A 1 187 ? -6.281 -5.630 2.146 1.00 87.44 187 PRO A O 1
ATOM 1446 N N . LEU A 1 188 ? -4.199 -4.854 2.504 1.00 91.00 188 LEU A N 1
ATOM 1447 C CA . LEU A 1 188 ? -3.954 -4.455 1.120 1.00 91.00 188 LEU A CA 1
ATOM 1448 C C . LEU A 1 188 ? -2.480 -4.622 0.766 1.00 91.00 188 LEU A C 1
ATOM 1450 O O . LEU A 1 188 ? -1.613 -4.104 1.468 1.00 91.00 188 LEU A O 1
ATOM 1454 N N . ALA A 1 189 ? -2.222 -5.270 -0.364 1.00 92.00 189 ALA A N 1
ATOM 1455 C CA . ALA A 1 189 ? -0.930 -5.236 -1.029 1.00 92.00 189 ALA A CA 1
ATOM 1456 C C . ALA A 1 189 ? -0.985 -4.288 -2.233 1.00 92.00 189 ALA A C 1
ATOM 1458 O O . ALA A 1 189 ? -1.891 -4.373 -3.060 1.00 92.00 189 ALA A O 1
ATOM 1459 N N . VAL A 1 190 ? -0.006 -3.395 -2.344 1.00 94.19 190 VAL A N 1
ATOM 1460 C CA . VAL A 1 190 ? 0.185 -2.508 -3.495 1.00 94.19 190 VAL A CA 1
ATOM 1461 C C . VAL A 1 190 ? 1.495 -2.875 -4.170 1.00 94.19 190 VAL A C 1
ATOM 1463 O O . VAL A 1 190 ? 2.556 -2.785 -3.561 1.00 94.19 190 VAL A O 1
ATOM 1466 N N . TYR A 1 191 ? 1.428 -3.265 -5.436 1.00 94.50 191 TYR A N 1
ATOM 1467 C CA . TYR A 1 191 ? 2.587 -3.540 -6.274 1.00 94.50 191 TYR A CA 1
ATOM 1468 C C . TYR A 1 191 ? 2.770 -2.393 -7.264 1.00 94.50 191 TYR A C 1
ATOM 1470 O O . TYR A 1 191 ? 1.940 -2.215 -8.153 1.00 94.50 191 TYR A O 1
ATOM 1478 N N . LEU A 1 192 ? 3.837 -1.606 -7.115 1.00 94.31 192 LEU A N 1
ATOM 1479 C CA . LEU A 1 192 ? 4.103 -0.456 -7.983 1.00 94.31 192 LEU A CA 1
ATOM 1480 C C . LEU A 1 192 ? 5.037 -0.850 -9.131 1.00 94.31 192 LEU A C 1
ATOM 1482 O O . LEU A 1 192 ? 6.262 -0.723 -9.039 1.00 94.31 192 LEU A O 1
ATOM 1486 N N . ASP A 1 193 ? 4.447 -1.325 -10.223 1.00 92.06 193 ASP A N 1
ATOM 1487 C CA . ASP A 1 193 ? 5.153 -1.817 -11.401 1.00 92.06 193 ASP A CA 1
ATOM 1488 C C . ASP A 1 193 ? 5.774 -0.669 -12.207 1.00 92.06 193 ASP A C 1
ATOM 1490 O O . ASP A 1 193 ? 5.132 0.065 -12.965 1.00 92.06 193 ASP A O 1
ATOM 1494 N N . SER A 1 194 ? 7.064 -0.481 -11.959 1.00 90.69 194 SER A N 1
ATOM 1495 C CA . SER A 1 194 ? 7.923 0.567 -12.492 1.00 90.69 194 SER A CA 1
ATOM 1496 C C . SER A 1 194 ? 9.374 0.104 -12.342 1.00 90.69 194 SER A C 1
ATOM 1498 O O . SER A 1 194 ? 9.655 -0.882 -11.667 1.00 90.69 194 SER A O 1
ATOM 1500 N N . CYS A 1 195 ? 10.331 0.774 -12.986 1.00 87.56 195 CYS A N 1
ATOM 1501 C CA . CYS A 1 195 ? 11.747 0.418 -12.814 1.00 87.56 195 CYS A CA 1
ATOM 1502 C C . CYS A 1 195 ? 12.281 0.786 -11.421 1.00 87.56 195 CYS A C 1
ATOM 1504 O O . CYS A 1 195 ? 13.231 0.158 -10.969 1.00 87.56 195 CYS A O 1
ATOM 1506 N N . ASN A 1 196 ? 11.673 1.791 -10.772 1.00 88.88 196 ASN A N 1
ATOM 1507 C CA . ASN A 1 196 ? 11.962 2.247 -9.404 1.00 88.88 196 ASN A CA 1
ATOM 1508 C C . ASN A 1 196 ? 13.462 2.389 -9.077 1.00 88.88 196 ASN A C 1
ATOM 1510 O O . ASN A 1 196 ? 13.880 2.092 -7.962 1.00 88.88 196 ASN A O 1
ATOM 1514 N N . LEU A 1 197 ? 14.260 2.852 -10.044 1.00 86.94 197 LEU A N 1
ATOM 1515 C CA . LEU A 1 197 ? 15.723 2.909 -9.947 1.00 86.94 197 LEU A CA 1
ATOM 1516 C C . LEU A 1 197 ? 16.202 3.935 -8.915 1.00 86.94 197 LEU A C 1
ATOM 1518 O O . LEU A 1 197 ? 17.070 3.635 -8.106 1.00 86.94 197 LEU A O 1
ATOM 1522 N N . HIS A 1 198 ? 15.563 5.104 -8.863 1.00 88.38 198 HIS A N 1
ATOM 1523 C CA . HIS A 1 198 ? 15.944 6.170 -7.936 1.00 88.38 198 HIS A CA 1
ATOM 1524 C C . HIS A 1 198 ? 15.384 5.949 -6.526 1.00 88.38 198 HIS A C 1
ATOM 1526 O O . HIS A 1 198 ? 14.165 5.810 -6.335 1.00 88.38 198 HIS A O 1
ATOM 1532 N N . LYS A 1 199 ? 16.270 5.988 -5.527 1.00 87.25 199 LYS A N 1
ATOM 1533 C CA . LYS A 1 199 ? 15.950 5.837 -4.101 1.00 87.25 199 LYS A CA 1
ATOM 1534 C C . LYS A 1 199 ? 14.954 6.885 -3.612 1.00 87.25 199 LYS A C 1
ATOM 1536 O O . LYS A 1 199 ? 14.019 6.550 -2.886 1.00 87.25 199 LYS A O 1
ATOM 1541 N N . GLU A 1 200 ? 15.079 8.124 -4.072 1.00 89.62 200 GLU A N 1
ATOM 1542 C CA . GLU A 1 200 ? 14.219 9.249 -3.694 1.00 89.62 200 GLU A CA 1
ATOM 1543 C C . GLU 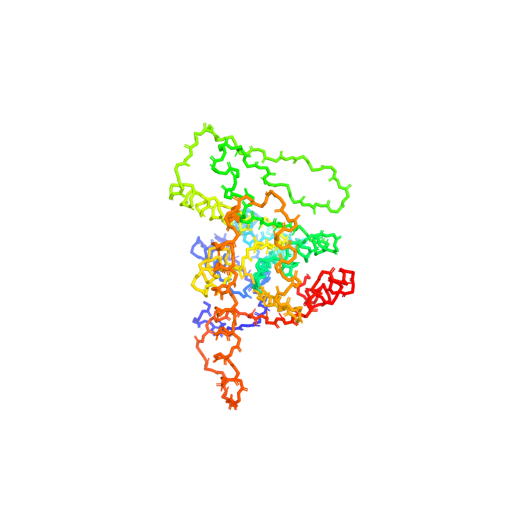A 1 200 ? 12.770 9.004 -4.117 1.00 89.62 200 GLU A C 1
ATOM 1545 O O . GLU A 1 200 ? 11.842 9.257 -3.347 1.00 89.62 200 GLU A O 1
ATOM 1550 N N . SER A 1 201 ? 12.573 8.449 -5.319 1.00 89.19 201 SER A N 1
ATOM 1551 C CA . SER A 1 201 ? 11.240 8.100 -5.821 1.00 89.19 201 SER A CA 1
ATOM 1552 C C . SER A 1 201 ? 10.607 7.000 -4.970 1.00 89.19 201 SER A C 1
ATOM 1554 O O . SER A 1 201 ? 9.445 7.111 -4.586 1.00 89.19 201 SER A O 1
ATOM 1556 N N . ARG A 1 202 ? 11.377 5.963 -4.605 1.00 91.88 202 ARG A N 1
ATOM 1557 C CA . ARG A 1 202 ? 10.896 4.891 -3.718 1.00 91.88 202 ARG A CA 1
ATOM 1558 C C . ARG A 1 202 ? 10.502 5.440 -2.350 1.00 91.88 202 ARG A C 1
ATOM 1560 O O . ARG A 1 202 ? 9.401 5.178 -1.877 1.00 91.88 202 ARG A O 1
ATOM 1567 N N . GLN A 1 203 ? 11.368 6.247 -1.740 1.00 89.31 203 GLN A N 1
ATOM 1568 C CA . GLN A 1 203 ? 11.099 6.870 -0.446 1.00 89.31 203 GLN A CA 1
ATOM 1569 C C . GLN A 1 203 ? 9.879 7.798 -0.480 1.00 89.31 203 GLN A C 1
ATOM 1571 O O . GLN A 1 203 ? 9.126 7.840 0.492 1.00 8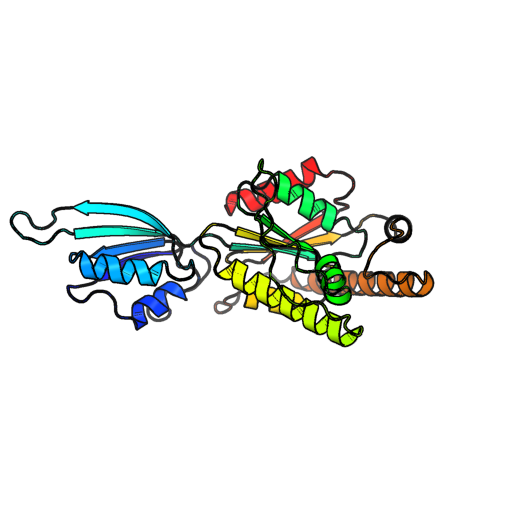9.31 203 GLN A O 1
ATOM 1576 N N . HIS A 1 204 ? 9.662 8.520 -1.583 1.00 92.75 204 HIS A N 1
ATOM 1577 C CA . HIS A 1 204 ? 8.457 9.326 -1.787 1.00 92.75 204 HIS A CA 1
ATOM 1578 C C . HIS A 1 204 ? 7.190 8.470 -1.717 1.00 92.75 204 HIS A C 1
ATOM 1580 O O . HIS A 1 204 ? 6.309 8.751 -0.906 1.00 92.75 204 HIS A O 1
ATOM 1586 N N . TYR A 1 205 ? 7.133 7.373 -2.477 1.00 93.19 205 TYR A N 1
ATOM 1587 C CA . TYR A 1 205 ? 5.977 6.470 -2.473 1.00 93.19 205 TYR A CA 1
ATOM 1588 C C . TYR A 1 205 ? 5.756 5.791 -1.119 1.00 93.19 205 TYR A C 1
ATOM 1590 O O . TYR A 1 205 ? 4.617 5.702 -0.659 1.00 93.19 205 TYR A O 1
ATOM 1598 N N . ILE A 1 206 ? 6.836 5.377 -0.449 1.00 89.81 206 ILE A N 1
ATOM 1599 C CA . ILE A 1 206 ? 6.781 4.791 0.896 1.00 89.81 206 ILE A CA 1
ATOM 1600 C C . ILE A 1 206 ? 6.196 5.791 1.897 1.00 89.81 206 ILE A C 1
ATOM 1602 O O . ILE A 1 206 ? 5.311 5.433 2.670 1.00 89.81 206 ILE A O 1
ATOM 1606 N N . ARG A 1 207 ? 6.648 7.052 1.884 1.00 88.00 207 ARG A N 1
ATOM 1607 C CA . ARG A 1 207 ? 6.110 8.092 2.775 1.00 88.00 207 ARG A CA 1
ATOM 1608 C C . ARG A 1 207 ? 4.638 8.371 2.501 1.00 88.00 207 ARG A C 1
ATOM 1610 O O . ARG A 1 207 ? 3.873 8.542 3.446 1.00 88.00 207 ARG A O 1
ATOM 1617 N N . LEU A 1 208 ? 4.255 8.401 1.228 1.00 89.88 208 LEU A N 1
ATOM 1618 C CA . LEU A 1 208 ? 2.894 8.717 0.826 1.00 89.88 208 LEU A CA 1
ATOM 1619 C C . LEU A 1 208 ? 1.901 7.618 1.217 1.00 89.88 208 LEU A C 1
ATOM 1621 O O . LEU A 1 208 ? 0.896 7.903 1.863 1.00 89.88 208 LEU A O 1
ATOM 1625 N N . MET A 1 209 ? 2.200 6.359 0.882 1.00 88.75 209 MET A N 1
ATOM 1626 C CA . MET A 1 209 ? 1.347 5.227 1.257 1.00 88.75 209 MET A CA 1
ATOM 1627 C C . MET A 1 209 ? 1.412 4.936 2.762 1.00 88.75 209 MET A C 1
ATOM 1629 O O . MET A 1 209 ? 0.420 4.491 3.335 1.00 88.75 209 MET A O 1
ATOM 1633 N N . ASN A 1 210 ? 2.559 5.199 3.399 1.00 85.62 210 ASN A N 1
ATOM 1634 C CA . ASN A 1 210 ? 2.839 4.860 4.794 1.00 85.62 210 ASN A CA 1
ATOM 1635 C C . ASN A 1 210 ? 2.502 3.383 5.118 1.00 85.62 210 ASN A C 1
ATOM 1637 O O . ASN A 1 210 ? 1.683 3.131 6.003 1.00 85.62 210 ASN A O 1
ATOM 1641 N N . PRO A 1 211 ? 3.067 2.412 4.371 1.00 85.50 211 PRO A N 1
ATOM 1642 C CA . PRO A 1 211 ? 2.767 0.998 4.565 1.00 85.50 211 PRO A CA 1
ATOM 1643 C C . PRO A 1 211 ? 3.378 0.468 5.870 1.00 85.50 211 PRO A C 1
ATOM 1645 O O . PRO A 1 211 ? 4.372 1.009 6.357 1.00 85.50 211 PRO A O 1
ATOM 1648 N N . ASP A 1 212 ? 2.819 -0.621 6.401 1.00 79.94 212 ASP A N 1
ATOM 1649 C CA . ASP A 1 212 ? 3.398 -1.340 7.543 1.00 79.94 212 ASP A CA 1
ATOM 1650 C C . ASP A 1 212 ? 4.654 -2.113 7.115 1.00 79.94 212 ASP A C 1
ATOM 1652 O O . ASP A 1 212 ? 5.644 -2.162 7.843 1.00 79.94 212 ASP A O 1
ATOM 1656 N N . PHE A 1 213 ? 4.631 -2.666 5.897 1.00 80.88 213 PHE A N 1
ATOM 1657 C CA . PHE A 1 213 ? 5.735 -3.429 5.322 1.00 80.88 213 PHE A CA 1
ATOM 1658 C C . PHE A 1 213 ? 6.124 -2.913 3.943 1.00 80.88 213 PHE A C 1
ATOM 1660 O O . PHE A 1 213 ? 5.272 -2.623 3.097 1.00 80.88 213 PHE A O 1
ATOM 1667 N N . VAL A 1 214 ? 7.433 -2.865 3.693 1.00 83.88 214 VAL A N 1
ATOM 1668 C CA . VAL A 1 214 ? 7.994 -2.525 2.385 1.00 83.88 214 VAL A CA 1
ATOM 1669 C C . VAL A 1 214 ? 8.892 -3.658 1.917 1.00 83.88 214 VAL A C 1
ATOM 1671 O O . VAL A 1 214 ? 9.902 -3.975 2.544 1.00 83.88 214 VAL A O 1
ATOM 1674 N N . HIS A 1 215 ? 8.550 -4.234 0.772 1.00 85.38 215 HIS A N 1
ATOM 1675 C CA . HIS A 1 215 ? 9.402 -5.179 0.064 1.00 85.38 215 HIS A CA 1
ATOM 1676 C C . HIS A 1 215 ? 10.007 -4.487 -1.147 1.00 85.38 215 HIS A C 1
ATOM 1678 O O . HIS A 1 215 ? 9.293 -4.127 -2.086 1.00 85.38 215 HIS A O 1
ATOM 1684 N N . ILE A 1 216 ? 11.328 -4.314 -1.132 1.00 84.25 216 ILE A N 1
ATOM 1685 C CA . ILE A 1 216 ? 12.065 -3.849 -2.305 1.00 84.25 216 ILE A CA 1
ATOM 1686 C C . ILE A 1 216 ? 12.621 -5.086 -2.998 1.00 84.25 216 ILE A C 1
ATOM 1688 O O . ILE A 1 216 ? 13.489 -5.787 -2.477 1.00 84.25 216 ILE A O 1
ATOM 1692 N N . VAL A 1 217 ? 12.069 -5.372 -4.172 1.00 84.44 217 VAL A N 1
ATOM 1693 C CA . VAL A 1 217 ? 12.345 -6.601 -4.909 1.00 84.44 217 VAL A CA 1
ATOM 1694 C C . VAL A 1 217 ? 13.278 -6.279 -6.064 1.00 84.44 217 VAL A C 1
ATOM 1696 O O . VAL A 1 217 ? 12.841 -5.758 -7.087 1.00 84.44 217 VAL A O 1
ATOM 1699 N N . TYR A 1 218 ? 14.563 -6.582 -5.913 1.00 79.50 218 TYR A N 1
ATOM 1700 C CA . TYR A 1 218 ? 15.541 -6.396 -6.976 1.00 79.50 218 TYR A CA 1
ATOM 1701 C C . TYR A 1 218 ? 15.414 -7.557 -7.962 1.00 79.50 218 TYR A C 1
ATOM 1703 O O . TYR A 1 218 ? 15.774 -8.698 -7.675 1.00 79.50 218 TYR A O 1
ATOM 1711 N N . ILE A 1 219 ? 14.868 -7.262 -9.137 1.00 78.25 219 ILE A N 1
ATOM 1712 C CA . ILE A 1 219 ? 14.775 -8.210 -10.240 1.00 78.25 219 ILE A CA 1
ATOM 1713 C C . ILE A 1 219 ? 16.007 -8.001 -11.102 1.00 78.25 219 ILE A C 1
ATOM 1715 O O . ILE A 1 219 ? 16.013 -7.185 -12.032 1.00 78.25 219 ILE A O 1
ATOM 1719 N N . THR A 1 220 ? 17.067 -8.717 -10.746 1.00 67.12 220 THR A N 1
ATOM 1720 C CA . THR A 1 220 ? 18.292 -8.726 -11.522 1.00 67.12 220 THR A CA 1
ATOM 1721 C C . THR A 1 220 ? 18.149 -9.744 -12.641 1.00 67.12 220 THR A C 1
ATOM 1723 O O . THR A 1 220 ? 17.701 -10.884 -12.505 1.00 67.12 220 THR A O 1
ATOM 1726 N N . THR A 1 221 ? 18.491 -9.301 -13.832 1.00 59.97 221 THR A N 1
ATOM 1727 C CA . THR A 1 221 ? 18.573 -10.180 -14.976 1.00 59.97 221 THR A CA 1
ATOM 1728 C C . THR A 1 221 ? 19.972 -10.773 -15.003 1.00 59.97 221 THR A C 1
ATOM 1730 O O . THR A 1 221 ? 20.895 -10.097 -15.436 1.00 59.97 221 THR A O 1
ATOM 1733 N N . ASN A 1 222 ? 20.125 -12.049 -14.631 1.00 57.03 222 ASN A N 1
ATOM 1734 C CA . ASN A 1 222 ? 21.283 -12.837 -15.091 1.00 57.03 222 ASN A CA 1
ATOM 1735 C C . ASN A 1 222 ? 21.234 -13.071 -16.608 1.00 57.03 222 ASN A C 1
ATOM 1737 O O . ASN A 1 222 ? 22.130 -13.688 -17.179 1.00 57.03 222 ASN A O 1
ATOM 1741 N N . CYS A 1 223 ? 20.166 -12.628 -17.276 1.00 58.34 223 CYS A N 1
ATOM 1742 C CA . CYS A 1 223 ? 20.091 -12.722 -18.711 1.00 58.34 223 CYS A CA 1
ATOM 1743 C C . CYS A 1 223 ? 21.013 -11.708 -19.386 1.00 58.34 223 CYS A C 1
ATOM 1745 O O . CYS A 1 223 ? 21.147 -10.558 -18.968 1.00 58.34 223 CYS A O 1
ATOM 1747 N N . SER A 1 224 ? 21.653 -12.177 -20.456 1.00 71.50 224 SER A N 1
ATOM 1748 C CA . SER A 1 224 ? 22.524 -11.357 -21.280 1.00 71.50 224 SER A CA 1
ATOM 1749 C C . SER A 1 224 ? 21.774 -10.116 -21.761 1.00 71.50 224 SER A C 1
ATOM 1751 O O . SER A 1 224 ? 20.568 -10.153 -22.032 1.00 71.50 224 SER A O 1
ATOM 1753 N N . MET A 1 225 ? 22.509 -9.018 -21.926 1.00 75.56 225 MET A N 1
ATOM 1754 C CA . MET A 1 225 ? 22.000 -7.790 -22.537 1.00 75.56 225 MET A CA 1
ATOM 1755 C C . MET A 1 225 ? 21.234 -8.079 -23.840 1.00 75.56 225 MET A C 1
ATOM 1757 O O . MET A 1 225 ? 20.235 -7.431 -24.139 1.00 75.56 225 MET A O 1
ATOM 1761 N N . GLU A 1 226 ? 21.662 -9.089 -24.598 1.00 80.94 226 GLU A N 1
ATOM 1762 C CA . GLU A 1 226 ? 20.992 -9.531 -25.819 1.00 80.94 226 GLU A CA 1
ATOM 1763 C C . GLU A 1 226 ? 19.571 -10.051 -25.583 1.00 80.94 226 GLU A C 1
ATOM 1765 O O . GLU A 1 226 ? 18.668 -9.732 -26.359 1.00 80.94 226 GLU A O 1
ATOM 1770 N N . LEU A 1 227 ? 19.315 -10.776 -24.493 1.00 79.19 227 LEU A N 1
ATOM 1771 C CA . LEU A 1 227 ? 17.964 -11.227 -24.170 1.00 79.19 227 LEU A CA 1
ATOM 1772 C C . LEU A 1 227 ? 17.073 -10.067 -23.717 1.00 79.19 227 LEU A C 1
ATOM 1774 O O . LEU A 1 227 ? 15.918 -9.991 -24.136 1.00 79.19 227 LEU A O 1
ATOM 1778 N N . VAL A 1 228 ? 17.604 -9.139 -22.912 1.00 80.50 228 VAL A N 1
ATOM 1779 C CA . VAL A 1 228 ? 16.876 -7.925 -22.503 1.00 80.50 228 VAL A CA 1
AT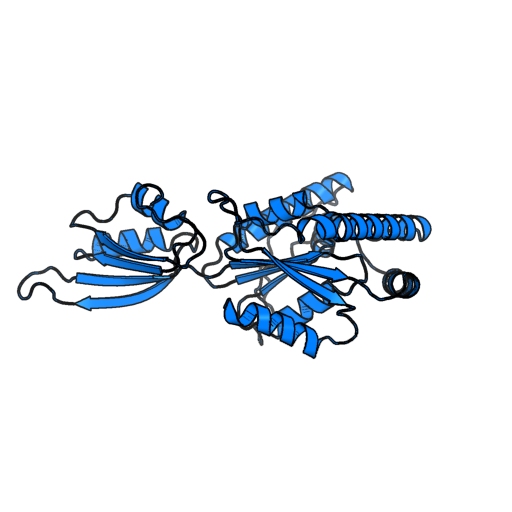OM 1780 C C . VAL A 1 228 ? 16.519 -7.090 -23.731 1.00 80.50 228 VAL A C 1
ATOM 1782 O O . VAL A 1 228 ? 15.351 -6.752 -23.921 1.00 80.50 228 VAL A O 1
ATOM 1785 N N . LYS A 1 229 ? 17.486 -6.847 -24.625 1.00 83.25 229 LYS A N 1
ATOM 1786 C CA . LYS A 1 229 ? 17.265 -6.193 -25.922 1.00 83.25 229 LYS A CA 1
ATOM 1787 C C . LYS A 1 229 ? 16.182 -6.915 -26.719 1.00 83.25 229 LYS A C 1
ATOM 1789 O O . LYS A 1 229 ? 15.223 -6.278 -27.141 1.00 83.25 229 LYS A O 1
ATOM 1794 N N . LYS A 1 230 ? 16.280 -8.239 -26.883 1.00 84.81 230 LYS A N 1
ATOM 1795 C CA . LYS A 1 230 ? 15.286 -9.038 -27.615 1.00 84.81 230 LYS A CA 1
ATOM 1796 C C . LYS A 1 230 ? 13.884 -8.893 -27.015 1.00 84.81 230 LYS A C 1
ATOM 1798 O O . LYS A 1 230 ? 12.926 -8.693 -27.755 1.00 84.81 230 LYS A O 1
ATOM 1803 N N . ARG A 1 231 ? 13.746 -8.941 -25.686 1.00 83.19 231 ARG A N 1
ATOM 1804 C CA . ARG A 1 231 ? 12.461 -8.773 -24.977 1.00 83.19 231 ARG A CA 1
ATOM 1805 C C . ARG A 1 231 ? 11.898 -7.359 -25.097 1.00 83.19 231 ARG A C 1
ATOM 1807 O O . ARG A 1 231 ? 10.687 -7.194 -25.148 1.00 83.19 231 ARG A O 1
ATOM 1814 N N . VAL A 1 232 ? 12.755 -6.344 -25.105 1.00 82.12 232 VAL A N 1
ATOM 1815 C CA . VAL A 1 232 ? 12.340 -4.942 -25.220 1.00 82.12 232 VAL A CA 1
ATOM 1816 C C . VAL A 1 232 ? 11.938 -4.613 -26.656 1.00 82.12 232 VAL A C 1
ATOM 1818 O O . VAL A 1 232 ? 10.895 -4.007 -26.857 1.00 82.12 232 VAL A O 1
ATOM 1821 N N . PHE A 1 233 ? 12.709 -5.065 -27.648 1.00 83.00 233 PHE A N 1
ATOM 1822 C CA . PHE A 1 233 ? 12.441 -4.798 -29.065 1.00 83.00 233 PHE A CA 1
ATOM 1823 C C . PHE A 1 233 ? 11.346 -5.670 -29.676 1.00 83.00 233 PHE A C 1
ATOM 1825 O O . PHE A 1 233 ? 10.793 -5.282 -30.692 1.00 83.00 233 PHE A O 1
ATOM 1832 N N . SER A 1 234 ? 11.005 -6.811 -29.071 1.00 81.75 234 SER A N 1
ATOM 1833 C CA . SER A 1 234 ? 9.831 -7.604 -29.482 1.00 81.75 234 SER A CA 1
ATOM 1834 C C . SER A 1 234 ? 8.502 -7.025 -28.988 1.00 81.75 234 SER A C 1
ATOM 1836 O O . SER A 1 234 ? 7.442 -7.529 -29.344 1.00 81.75 234 SER A O 1
ATOM 1838 N N . ARG A 1 235 ? 8.531 -5.982 -28.149 1.00 73.62 235 ARG A N 1
ATOM 1839 C CA . ARG A 1 235 ? 7.330 -5.271 -27.702 1.00 73.62 235 ARG A CA 1
ATOM 1840 C C . ARG A 1 235 ? 7.072 -4.112 -28.654 1.00 73.62 235 ARG A C 1
ATOM 1842 O O . ARG A 1 235 ? 7.480 -2.987 -28.377 1.00 73.62 235 ARG A O 1
ATOM 1849 N N . ASP A 1 236 ? 6.358 -4.381 -29.740 1.00 59.16 236 ASP A N 1
ATOM 1850 C CA . ASP A 1 236 ? 6.046 -3.382 -30.774 1.00 59.16 236 ASP A CA 1
ATOM 1851 C C . ASP A 1 236 ? 5.228 -2.175 -30.255 1.00 59.16 236 ASP A C 1
ATOM 1853 O O . ASP A 1 236 ? 5.108 -1.161 -30.939 1.00 59.16 236 ASP A O 1
ATOM 1857 N N . THR A 1 237 ? 4.681 -2.242 -29.034 1.00 59.38 237 THR A N 1
ATOM 1858 C CA . THR A 1 237 ? 3.678 -1.291 -28.522 1.00 59.38 237 THR A CA 1
ATOM 1859 C C . THR A 1 237 ? 3.951 -0.742 -27.116 1.00 59.38 237 THR A C 1
ATOM 1861 O O . THR A 1 237 ? 3.029 -0.270 -26.452 1.00 59.38 237 THR A O 1
ATOM 1864 N N . HIS A 1 238 ? 5.194 -0.759 -26.615 1.00 63.91 238 HIS A N 1
ATOM 1865 C CA . HIS A 1 238 ? 5.448 -0.241 -25.264 1.00 63.91 238 HIS A CA 1
ATOM 1866 C C . HIS A 1 238 ? 5.228 1.289 -25.183 1.00 63.91 238 HIS A C 1
ATOM 1868 O O . HIS A 1 238 ? 5.980 2.046 -25.803 1.00 63.91 238 HIS A O 1
ATOM 1874 N N . PRO A 1 239 ? 4.283 1.792 -24.364 1.00 64.38 239 PRO A N 1
ATOM 1875 C CA . PRO A 1 239 ? 3.802 3.178 -24.451 1.00 64.38 239 PRO A CA 1
ATOM 1876 C C . PRO A 1 239 ? 4.850 4.239 -24.089 1.00 64.38 239 PRO A C 1
ATOM 1878 O O . PRO A 1 239 ? 4.761 5.394 -24.512 1.00 64.38 239 PRO A O 1
ATOM 1881 N N . VAL A 1 240 ? 5.845 3.852 -23.288 1.00 66.06 240 VAL A N 1
ATOM 1882 C CA . VAL A 1 240 ? 6.902 4.745 -22.786 1.00 66.06 240 VAL A CA 1
ATOM 1883 C C . VAL A 1 240 ? 8.244 4.517 -23.490 1.00 66.06 240 VAL A C 1
ATOM 1885 O O . VAL A 1 240 ? 9.120 5.383 -23.422 1.00 66.06 240 VAL A O 1
ATOM 1888 N N . PHE A 1 241 ? 8.430 3.387 -24.185 1.00 71.75 241 PHE A N 1
ATOM 1889 C CA . PHE A 1 241 ? 9.738 3.076 -24.761 1.00 71.75 241 PHE A CA 1
ATOM 1890 C C . PHE A 1 241 ? 9.923 3.803 -26.097 1.00 71.75 241 PHE A C 1
ATOM 1892 O O . PHE A 1 241 ? 8.985 3.851 -26.892 1.00 71.75 241 PHE A O 1
ATOM 1899 N N . PRO A 1 242 ? 11.094 4.408 -26.367 1.00 74.38 242 PRO A N 1
ATOM 1900 C CA . PRO A 1 242 ? 11.321 5.068 -27.643 1.00 74.38 242 PRO A CA 1
ATOM 1901 C C . PRO A 1 242 ? 11.227 4.061 -28.793 1.00 74.38 242 PRO A C 1
ATOM 1903 O O . PRO A 1 242 ? 11.893 3.031 -28.756 1.00 74.38 242 PRO A O 1
ATOM 1906 N N . SER A 1 243 ? 10.487 4.401 -29.851 1.00 76.69 243 SER A N 1
ATOM 1907 C CA . SER A 1 243 ? 10.519 3.648 -31.115 1.00 76.69 243 SER A CA 1
ATOM 1908 C C . SER A 1 243 ? 11.895 3.713 -31.793 1.00 76.69 243 SER A C 1
ATOM 1910 O O . SER A 1 243 ? 12.271 2.829 -32.557 1.00 76.69 243 SER A O 1
ATOM 1912 N N . ASN A 1 244 ? 12.685 4.750 -31.490 1.00 84.69 244 ASN A N 1
ATOM 1913 C CA . ASN A 1 244 ? 14.069 4.863 -31.932 1.00 84.69 244 ASN A CA 1
ATOM 1914 C C . ASN A 1 244 ? 14.959 3.866 -31.168 1.00 84.69 244 ASN A C 1
ATOM 1916 O O . ASN A 1 244 ? 15.206 4.031 -29.970 1.00 84.69 244 ASN A O 1
ATOM 1920 N N . ARG A 1 245 ? 15.481 2.873 -31.897 1.00 84.31 245 ARG A N 1
ATOM 1921 C CA . ARG A 1 245 ? 16.322 1.790 -31.368 1.00 84.31 245 ARG A CA 1
ATOM 1922 C C . ARG A 1 245 ? 17.566 2.290 -30.631 1.00 84.31 245 ARG A C 1
ATOM 1924 O O . ARG A 1 245 ? 17.878 1.762 -29.569 1.00 84.31 245 ARG A O 1
ATOM 1931 N N . THR A 1 246 ? 18.246 3.313 -31.143 1.00 86.94 246 THR A N 1
ATOM 1932 C CA . THR A 1 246 ? 19.440 3.895 -30.507 1.00 86.94 246 THR A CA 1
ATOM 1933 C C . THR A 1 246 ? 19.094 4.483 -29.144 1.00 86.94 246 THR A C 1
ATOM 1935 O O . THR A 1 246 ? 19.693 4.119 -28.136 1.00 86.94 246 THR A O 1
ATOM 1938 N N . ARG A 1 247 ? 18.035 5.294 -29.080 1.00 84.81 247 ARG A N 1
ATOM 1939 C CA . ARG A 1 247 ? 17.572 5.906 -27.826 1.00 84.81 247 ARG A CA 1
ATOM 1940 C C . ARG A 1 247 ? 17.073 4.871 -26.813 1.00 84.81 247 ARG A C 1
ATOM 1942 O O . ARG A 1 247 ? 17.235 5.038 -25.607 1.00 84.81 247 ARG A O 1
ATOM 1949 N N . ALA A 1 248 ? 16.445 3.806 -27.300 1.00 83.75 248 ALA A N 1
ATOM 1950 C CA . ALA A 1 248 ? 16.043 2.655 -26.500 1.00 83.75 248 ALA A CA 1
ATOM 1951 C C . ALA A 1 248 ? 17.256 1.948 -25.861 1.00 83.75 248 ALA A C 1
ATOM 1953 O O . ALA A 1 248 ? 17.217 1.629 -24.673 1.00 83.75 248 ALA A O 1
ATOM 1954 N N . LEU A 1 249 ? 18.343 1.753 -26.616 1.00 87.19 249 LEU A N 1
ATOM 1955 C CA . LEU A 1 249 ? 19.592 1.178 -26.104 1.00 87.19 249 LEU A CA 1
ATOM 1956 C C . LEU A 1 249 ? 20.273 2.082 -25.071 1.00 87.19 249 LEU A C 1
ATOM 1958 O O . LEU A 1 249 ? 20.707 1.586 -24.035 1.00 87.19 249 LEU A O 1
ATOM 1962 N N . GLU A 1 250 ? 20.324 3.393 -25.312 1.00 88.06 250 GLU A N 1
ATOM 1963 C CA . GLU A 1 250 ? 20.872 4.372 -24.360 1.00 88.06 250 GLU A CA 1
ATOM 1964 C C . GLU A 1 250 ? 20.114 4.360 -23.027 1.00 88.06 250 GLU A C 1
ATOM 1966 O O . GLU A 1 250 ? 20.720 4.391 -21.952 1.00 88.06 250 GLU A O 1
ATOM 1971 N N . LEU A 1 251 ? 18.781 4.273 -23.087 1.00 85.75 251 LEU A N 1
ATOM 1972 C CA . LEU A 1 251 ? 17.943 4.180 -21.898 1.00 85.75 251 LEU A CA 1
ATOM 1973 C C . LEU A 1 251 ? 18.205 2.876 -21.132 1.00 85.75 251 LEU A C 1
ATOM 1975 O O . LEU A 1 251 ? 18.358 2.922 -19.915 1.00 85.75 251 LEU A O 1
ATOM 1979 N N . LEU A 1 252 ? 18.313 1.734 -21.824 1.00 86.81 252 LEU A N 1
ATOM 1980 C CA . LEU A 1 252 ? 18.653 0.454 -21.188 1.00 86.81 252 LEU A CA 1
ATOM 1981 C C . LEU A 1 252 ? 20.023 0.496 -20.514 1.00 86.81 252 LEU A C 1
ATOM 1983 O O . LEU A 1 252 ? 20.134 0.102 -19.356 1.00 86.81 252 LEU A O 1
ATOM 1987 N N . ALA A 1 253 ? 21.042 1.009 -21.206 1.00 86.81 253 ALA A N 1
ATOM 1988 C CA . ALA A 1 253 ? 22.386 1.149 -20.654 1.00 86.81 253 ALA A CA 1
ATOM 1989 C C . ALA A 1 253 ? 22.401 2.061 -19.417 1.00 86.81 253 ALA A C 1
ATOM 1991 O O . ALA A 1 253 ? 23.094 1.785 -18.442 1.00 86.81 253 ALA A O 1
ATOM 1992 N N . THR A 1 254 ? 21.599 3.128 -19.428 1.00 88.31 254 THR A N 1
ATOM 1993 C CA . THR A 1 254 ? 21.443 4.019 -18.271 1.00 88.31 254 THR A CA 1
ATOM 1994 C C . THR A 1 254 ? 20.790 3.292 -17.101 1.00 88.31 254 THR A C 1
ATOM 1996 O O . THR A 1 254 ? 21.344 3.302 -16.007 1.00 88.31 254 THR A O 1
ATOM 1999 N N . CYS A 1 255 ? 19.685 2.578 -17.339 1.00 85.62 255 CYS A N 1
ATOM 2000 C CA . CYS A 1 255 ? 19.028 1.789 -16.301 1.00 85.62 255 CYS A CA 1
ATOM 2001 C C . CYS A 1 255 ? 19.938 0.705 -15.708 1.00 85.62 255 CYS A C 1
ATOM 2003 O O . CYS A 1 255 ? 19.863 0.445 -14.514 1.00 85.62 255 CYS A O 1
ATOM 2005 N N . MET A 1 256 ? 20.783 0.064 -16.520 1.00 82.31 256 MET A N 1
ATOM 2006 C CA . MET A 1 256 ? 21.709 -0.961 -16.030 1.00 82.31 256 MET A CA 1
ATOM 2007 C C . MET A 1 256 ? 22.810 -0.376 -15.157 1.00 82.31 256 MET A C 1
ATOM 2009 O O . MET A 1 256 ? 23.014 -0.884 -14.062 1.00 82.31 256 MET A O 1
ATOM 2013 N N . ARG A 1 257 ? 23.433 0.731 -15.578 1.00 84.75 257 ARG A N 1
ATOM 2014 C CA . ARG A 1 257 ? 24.425 1.426 -14.745 1.00 84.75 257 ARG A CA 1
ATOM 2015 C C . ARG A 1 257 ? 23.839 1.860 -13.405 1.00 84.75 257 ARG A C 1
ATOM 2017 O O . ARG A 1 257 ? 24.496 1.718 -12.386 1.00 84.75 257 ARG A O 1
ATOM 2024 N N . GLU A 1 258 ? 22.603 2.359 -13.391 1.00 84.69 258 GLU A N 1
ATOM 2025 C CA . GLU A 1 258 ? 21.929 2.732 -12.140 1.00 84.69 258 GLU A CA 1
ATOM 2026 C C . GLU A 1 258 ? 21.706 1.527 -11.218 1.00 84.69 258 GLU A C 1
ATOM 2028 O O . GLU A 1 258 ? 21.926 1.637 -10.017 1.00 84.69 258 GLU A O 1
ATOM 2033 N N . ILE A 1 259 ? 21.323 0.364 -11.758 1.00 80.38 259 ILE A N 1
ATOM 2034 C CA . ILE A 1 259 ? 21.192 -0.866 -10.960 1.00 80.38 259 ILE A CA 1
ATOM 2035 C C . ILE A 1 259 ? 22.552 -1.343 -10.454 1.00 80.38 259 ILE A C 1
ATOM 2037 O O . ILE A 1 259 ? 22.648 -1.753 -9.306 1.00 80.38 259 ILE A O 1
ATOM 2041 N N . GLU A 1 260 ? 23.589 -1.311 -11.290 1.00 80.38 260 GLU A N 1
ATOM 2042 C CA . GLU A 1 260 ? 24.947 -1.707 -10.905 1.00 80.38 260 GLU A CA 1
ATOM 2043 C C . GLU A 1 260 ? 25.498 -0.810 -9.796 1.00 80.38 260 GLU A C 1
ATOM 2045 O O . GLU A 1 260 ? 26.076 -1.323 -8.846 1.00 80.38 260 GLU A O 1
ATOM 2050 N N . LEU A 1 261 ? 25.264 0.504 -9.867 1.00 81.69 261 LEU A N 1
ATOM 2051 C CA . LEU A 1 261 ? 25.632 1.444 -8.805 1.00 81.69 261 LEU A CA 1
ATOM 2052 C C . LEU A 1 261 ? 24.873 1.152 -7.505 1.00 81.69 261 LEU A C 1
ATOM 2054 O O . LEU A 1 261 ? 25.486 1.093 -6.443 1.00 81.69 261 LEU A O 1
ATOM 2058 N N . GLU A 1 262 ? 23.563 0.916 -7.587 1.00 75.75 262 GLU A N 1
ATOM 2059 C CA . GLU A 1 262 ? 22.724 0.641 -6.413 1.00 75.75 262 GLU A CA 1
ATOM 2060 C C . GLU A 1 262 ? 23.029 -0.729 -5.777 1.00 75.75 262 GLU A C 1
ATOM 2062 O O . GLU A 1 262 ? 22.938 -0.899 -4.566 1.00 75.75 262 GLU A O 1
ATOM 2067 N N . CYS A 1 263 ? 23.378 -1.735 -6.583 1.00 70.31 263 CYS A N 1
ATOM 2068 C CA . CYS A 1 263 ? 23.756 -3.063 -6.096 1.00 70.31 263 CYS A CA 1
ATOM 2069 C C . CYS A 1 263 ? 25.227 -3.130 -5.653 1.00 70.31 263 CYS A C 1
ATOM 2071 O O . CYS A 1 263 ? 25.547 -3.899 -4.753 1.00 70.31 263 CYS A O 1
ATOM 2073 N N . GLY A 1 264 ? 26.117 -2.360 -6.286 1.00 65.88 264 GLY A N 1
ATOM 2074 C CA . GLY A 1 264 ? 27.558 -2.361 -6.026 1.00 65.88 264 GLY A CA 1
ATOM 2075 C C . GLY A 1 264 ? 27.973 -1.478 -4.851 1.00 65.88 264 GLY A C 1
ATOM 2076 O O . GLY A 1 264 ? 28.883 -1.850 -4.119 1.00 65.88 264 GLY A O 1
ATOM 2077 N N . GLY A 1 265 ? 27.286 -0.354 -4.622 1.00 57.75 265 GLY A N 1
ATOM 2078 C CA . GLY A 1 265 ? 27.582 0.555 -3.507 1.00 57.75 265 GLY A CA 1
ATOM 2079 C C . GLY A 1 265 ? 27.242 -0.000 -2.119 1.00 57.75 265 GLY A C 1
ATOM 2080 O O . GLY A 1 265 ? 27.706 0.537 -1.122 1.00 57.75 265 GLY A O 1
ATOM 2081 N N . GLU A 1 266 ? 26.456 -1.075 -2.038 1.00 50.81 266 GLU A N 1
ATOM 2082 C CA . GLU A 1 266 ? 25.980 -1.638 -0.765 1.00 50.81 266 GLU A CA 1
ATOM 2083 C C . GLU A 1 266 ? 26.728 -2.920 -0.347 1.00 50.81 266 GLU A C 1
ATOM 2085 O O . GLU A 1 266 ? 26.630 -3.331 0.807 1.00 50.81 266 GLU A O 1
ATOM 2090 N N . ALA A 1 267 ? 27.539 -3.519 -1.233 1.00 45.84 267 ALA A N 1
ATOM 2091 C CA . ALA A 1 267 ? 28.383 -4.671 -0.890 1.00 45.84 267 ALA A CA 1
ATOM 2092 C C . ALA A 1 267 ? 29.489 -4.322 0.129 1.00 45.84 267 ALA A C 1
ATOM 2094 O O . ALA A 1 267 ? 29.990 -5.206 0.820 1.00 45.84 267 ALA A O 1
ATOM 2095 N N . GLU A 1 268 ? 29.848 -3.041 0.257 1.00 43.16 268 GLU A N 1
ATOM 2096 C CA . GLU A 1 268 ? 30.815 -2.564 1.255 1.00 43.16 268 GLU A CA 1
ATOM 2097 C C . GLU A 1 268 ? 30.174 -2.277 2.628 1.00 43.16 268 GLU A C 1
ATOM 2099 O O . GLU A 1 268 ? 30.859 -2.327 3.651 1.00 43.16 268 GLU A O 1
ATOM 2104 N N . GLU A 1 269 ? 28.857 -2.041 2.696 1.00 44.31 269 GLU A N 1
ATOM 2105 C CA . GLU A 1 269 ? 28.173 -1.672 3.948 1.00 44.31 269 GLU A CA 1
ATOM 2106 C C . GLU A 1 269 ? 27.741 -2.904 4.775 1.00 44.31 269 GLU A C 1
ATOM 2108 O O . GLU A 1 269 ? 27.611 -2.825 5.997 1.00 44.31 269 GLU A O 1
ATOM 2113 N N . GLU A 1 270 ? 27.610 -4.079 4.146 1.00 40.22 270 GLU A N 1
ATOM 2114 C CA . GLU A 1 270 ? 27.158 -5.323 4.797 1.00 40.22 270 GLU A CA 1
ATOM 2115 C C . GLU A 1 270 ? 28.272 -6.084 5.560 1.00 40.22 270 GLU A C 1
ATOM 2117 O O . GLU A 1 270 ? 27.996 -7.064 6.251 1.00 40.22 270 GLU A O 1
ATOM 2122 N N . THR A 1 271 ? 29.529 -5.612 5.514 1.00 35.81 271 THR A N 1
ATOM 2123 C CA . THR A 1 271 ? 30.654 -6.180 6.299 1.00 35.81 271 THR A CA 1
ATOM 2124 C C . THR A 1 271 ? 30.940 -5.488 7.637 1.00 35.81 271 THR A C 1
ATOM 2126 O O . THR A 1 271 ? 31.808 -5.936 8.388 1.00 35.81 271 THR A O 1
ATOM 2129 N N . ALA A 1 272 ? 30.201 -4.439 8.003 1.00 35.38 272 ALA A N 1
ATOM 2130 C CA . ALA A 1 272 ? 30.336 -3.823 9.319 1.00 35.38 272 ALA A CA 1
ATOM 2131 C C . ALA A 1 272 ? 29.378 -4.483 10.325 1.00 35.38 272 ALA A C 1
ATOM 2133 O O . ALA A 1 272 ? 28.174 -4.242 10.320 1.00 35.38 272 ALA A O 1
ATOM 2134 N N . THR A 1 273 ? 29.923 -5.278 11.249 1.00 38.72 273 THR A N 1
ATOM 2135 C CA . THR A 1 273 ? 29.255 -5.765 12.470 1.00 38.72 273 THR A CA 1
ATOM 2136 C C . THR A 1 273 ? 28.927 -4.611 13.431 1.00 38.72 273 THR A C 1
ATOM 2138 O O . THR A 1 273 ? 29.431 -4.546 14.554 1.00 38.72 273 THR A O 1
ATOM 2141 N N . ALA A 1 274 ? 28.110 -3.657 12.994 1.00 34.81 274 ALA A N 1
ATOM 2142 C CA . ALA A 1 274 ? 27.684 -2.519 13.785 1.00 34.81 274 ALA A CA 1
ATOM 2143 C C . ALA A 1 274 ? 26.302 -2.798 14.383 1.00 34.81 274 ALA A C 1
ATOM 2145 O O . ALA A 1 274 ? 25.309 -2.991 13.685 1.00 34.81 274 ALA A O 1
ATOM 2146 N N . LYS A 1 275 ? 26.250 -2.808 15.718 1.00 31.34 275 LYS A N 1
ATOM 2147 C CA . LYS A 1 275 ? 25.013 -2.728 16.505 1.00 31.34 275 LYS A CA 1
ATOM 2148 C C . LYS A 1 275 ? 24.115 -1.624 15.911 1.00 31.34 275 LYS A C 1
ATOM 2150 O O . LYS A 1 275 ? 24.614 -0.510 15.740 1.00 31.34 275 LYS A O 1
ATOM 2155 N N . PRO A 1 276 ? 22.826 -1.882 15.624 1.00 32.78 276 PRO A N 1
ATOM 2156 C CA . PRO A 1 276 ? 21.973 -0.880 15.000 1.00 32.78 276 PRO A CA 1
ATOM 2157 C C . PRO A 1 276 ? 21.858 0.357 15.908 1.00 32.78 276 PRO A C 1
ATOM 2159 O O . PRO 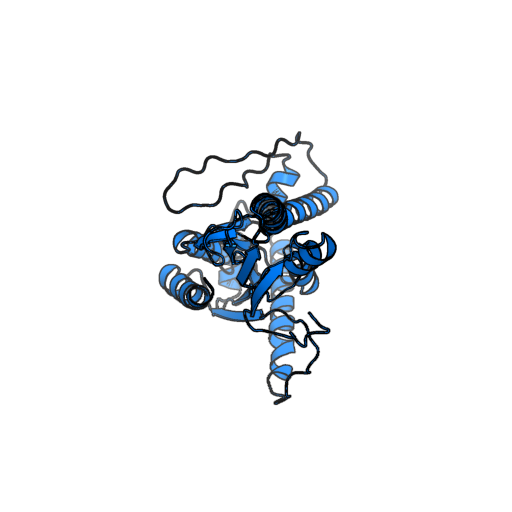A 1 276 ? 21.674 0.206 17.124 1.00 32.78 276 PRO A O 1
ATOM 2162 N N . PRO A 1 277 ? 21.968 1.582 15.365 1.00 29.97 277 PRO A N 1
ATOM 2163 C CA . PRO A 1 277 ? 21.780 2.793 16.148 1.00 29.97 277 PRO A CA 1
ATOM 2164 C C . PRO A 1 277 ? 20.341 2.856 16.682 1.00 29.97 277 PRO A C 1
ATOM 2166 O O . PRO A 1 277 ? 19.366 2.766 15.937 1.00 29.97 277 PRO A O 1
ATOM 2169 N N . LEU A 1 278 ? 20.224 3.043 17.998 1.00 33.78 278 LEU A N 1
ATOM 2170 C CA . LEU A 1 278 ? 18.998 3.030 18.815 1.00 33.78 278 LEU A CA 1
ATOM 2171 C C . LEU A 1 278 ? 17.988 4.173 18.530 1.00 33.78 278 LEU A C 1
ATOM 2173 O O . LEU A 1 278 ? 17.202 4.531 19.410 1.00 33.78 278 LEU A O 1
ATOM 2177 N N . SER A 1 279 ? 17.973 4.778 17.337 1.00 33.88 279 SER A N 1
ATOM 2178 C CA . SER A 1 279 ? 17.101 5.933 17.054 1.00 33.88 279 SER A CA 1
ATOM 2179 C C . SER A 1 279 ? 16.440 6.002 15.676 1.00 33.88 279 SER A C 1
ATOM 2181 O O . SER A 1 279 ? 15.678 6.942 15.449 1.00 33.88 279 SER A O 1
ATOM 2183 N N . SER A 1 280 ? 16.639 5.045 14.763 1.00 35.78 280 SER A N 1
ATOM 2184 C CA . SER A 1 280 ? 16.007 5.150 13.441 1.00 35.78 280 SER A CA 1
ATOM 2185 C C . SER A 1 280 ? 14.641 4.455 13.412 1.00 35.78 280 SER A C 1
ATOM 2187 O O . SER A 1 280 ? 14.541 3.248 13.600 1.00 35.78 280 SER A O 1
ATOM 2189 N N . THR A 1 281 ? 13.583 5.218 13.144 1.00 42.91 281 THR A N 1
ATOM 2190 C CA . THR A 1 281 ? 12.206 4.775 12.847 1.00 42.91 281 THR A CA 1
ATOM 2191 C C . THR A 1 281 ? 12.085 4.108 11.465 1.00 42.91 281 THR A C 1
ATOM 2193 O O . THR A 1 281 ? 11.077 4.269 10.769 1.00 42.91 281 THR A O 1
ATOM 2196 N N . ALA A 1 282 ? 13.141 3.421 11.026 1.00 46.75 282 ALA A N 1
ATOM 2197 C CA . ALA A 1 282 ? 13.234 2.830 9.703 1.00 46.75 282 ALA A CA 1
ATOM 2198 C C . ALA A 1 282 ? 12.237 1.674 9.574 1.00 46.75 282 ALA A C 1
ATOM 2200 O O . ALA A 1 282 ? 12.133 0.826 10.452 1.00 46.75 282 ALA A O 1
ATOM 2201 N N . LEU A 1 283 ? 11.477 1.663 8.478 1.00 46.25 283 LEU A N 1
ATOM 2202 C CA . LEU A 1 283 ? 10.576 0.557 8.165 1.00 46.25 283 LEU A CA 1
ATOM 2203 C C . LEU A 1 283 ? 11.393 -0.728 7.970 1.00 46.25 283 LEU A C 1
ATOM 2205 O O . LEU A 1 283 ? 12.500 -0.642 7.429 1.00 46.25 283 LEU A O 1
ATOM 2209 N N . PRO A 1 284 ? 10.855 -1.910 8.320 1.00 54.03 284 PRO A N 1
ATOM 2210 C CA . PRO A 1 284 ? 11.479 -3.172 7.957 1.00 54.03 284 PRO A CA 1
ATOM 2211 C C . PRO A 1 284 ? 11.476 -3.295 6.428 1.00 54.03 284 PRO A C 1
ATOM 2213 O O . PRO A 1 284 ? 10.474 -3.663 5.812 1.00 54.03 284 PRO A O 1
ATOM 2216 N N . VAL A 1 285 ? 12.598 -2.933 5.808 1.00 52.78 285 VAL A N 1
ATOM 2217 C CA . VAL A 1 285 ? 12.831 -3.088 4.373 1.00 52.78 285 VAL A CA 1
ATOM 2218 C C . VAL A 1 285 ? 13.424 -4.470 4.160 1.00 52.78 285 VAL A C 1
ATOM 2220 O O . VAL A 1 285 ? 14.566 -4.729 4.532 1.00 52.78 285 VAL A O 1
ATOM 2223 N N . ARG A 1 286 ? 12.647 -5.372 3.558 1.00 58.22 286 ARG A N 1
ATOM 2224 C CA . ARG A 1 286 ? 13.161 -6.678 3.134 1.00 58.22 286 ARG A CA 1
ATOM 2225 C C . ARG A 1 286 ? 13.641 -6.583 1.695 1.00 58.22 286 ARG A C 1
ATOM 2227 O O . ARG A 1 286 ? 12.864 -6.231 0.802 1.00 58.22 286 ARG A O 1
ATOM 2234 N N . ARG A 1 287 ? 14.919 -6.902 1.485 1.00 54.59 287 ARG A N 1
ATOM 2235 C CA . ARG A 1 287 ? 15.512 -7.049 0.158 1.00 54.59 287 ARG A CA 1
ATOM 2236 C C . ARG A 1 287 ? 15.375 -8.496 -0.283 1.00 54.59 287 ARG A C 1
ATOM 2238 O O . ARG A 1 287 ? 15.694 -9.412 0.467 1.00 54.59 287 ARG A O 1
ATOM 2245 N N . ALA A 1 288 ? 14.909 -8.687 -1.506 1.00 56.34 288 ALA A N 1
ATOM 2246 C CA . ALA A 1 288 ? 14.969 -9.977 -2.167 1.00 56.34 288 ALA A CA 1
ATOM 2247 C C . ALA A 1 288 ? 15.565 -9.774 -3.558 1.00 56.34 288 ALA A C 1
ATOM 2249 O O . ALA A 1 288 ? 15.119 -8.892 -4.298 1.00 56.34 288 ALA A O 1
ATOM 2250 N N . THR A 1 289 ? 16.588 -10.561 -3.877 1.00 54.09 289 THR A N 1
ATOM 2251 C CA . THR A 1 289 ? 17.256 -10.557 -5.179 1.00 54.09 289 THR A CA 1
ATOM 2252 C C . THR A 1 289 ? 16.820 -11.799 -5.934 1.00 54.09 289 THR A C 1
ATOM 2254 O O . THR A 1 289 ? 16.918 -12.905 -5.408 1.00 54.09 289 THR A O 1
ATOM 2257 N N . PHE A 1 290 ? 16.335 -11.622 -7.160 1.00 55.38 290 PHE A N 1
ATOM 2258 C CA . PHE A 1 290 ? 15.873 -12.731 -7.991 1.00 55.38 290 PHE A CA 1
ATOM 2259 C C . PHE A 1 290 ? 16.553 -12.720 -9.344 1.00 55.38 290 PHE A C 1
ATOM 2261 O O . PHE A 1 290 ? 16.636 -11.673 -9.981 1.00 55.38 290 PHE A O 1
ATOM 2268 N N . HIS A 1 291 ? 16.938 -13.909 -9.802 1.00 53.94 291 HIS A N 1
ATOM 2269 C CA . HIS A 1 291 ? 17.541 -14.124 -11.107 1.00 53.94 291 HIS A CA 1
ATOM 2270 C C . HIS A 1 291 ? 16.472 -14.612 -12.102 1.00 53.94 291 HIS A C 1
ATOM 2272 O O . HIS A 1 291 ? 16.049 -15.760 -12.060 1.00 53.94 291 HIS A O 1
ATOM 2278 N N . ASP A 1 292 ? 16.036 -13.714 -12.991 1.00 52.41 292 ASP A N 1
ATOM 2279 C CA . ASP A 1 292 ? 15.096 -13.949 -14.110 1.00 52.41 292 ASP A CA 1
ATOM 2280 C C . ASP A 1 292 ? 13.699 -14.522 -13.756 1.00 52.41 292 ASP A C 1
ATOM 2282 O O . ASP A 1 292 ? 13.375 -15.684 -14.000 1.00 52.41 292 ASP A O 1
ATOM 2286 N N . ALA A 1 293 ? 12.795 -13.645 -13.302 1.00 51.94 293 ALA A N 1
ATOM 2287 C CA . ALA A 1 293 ? 11.404 -13.983 -12.966 1.00 51.94 293 ALA A CA 1
ATOM 2288 C C . ALA A 1 293 ? 10.516 -14.413 -14.154 1.00 51.94 293 ALA A C 1
ATOM 2290 O O . ALA A 1 293 ? 9.356 -14.778 -13.967 1.00 51.94 293 ALA A O 1
ATOM 2291 N N . SER A 1 294 ? 11.018 -14.337 -15.388 1.00 48.69 294 SER A N 1
ATOM 2292 C CA . SER A 1 294 ? 10.223 -14.644 -16.582 1.00 48.69 294 SER A CA 1
ATOM 2293 C C . SER A 1 294 ? 10.300 -16.104 -17.035 1.00 48.69 294 SER A C 1
ATOM 2295 O O . SER A 1 294 ? 9.489 -16.508 -17.865 1.00 48.69 294 SER A O 1
ATOM 2297 N N . LEU A 1 295 ? 11.243 -16.888 -16.497 1.00 46.19 295 LEU A N 1
ATOM 2298 C CA . LEU A 1 295 ? 11.442 -18.294 -16.868 1.00 46.19 295 LEU A CA 1
ATOM 2299 C C . LEU A 1 295 ? 10.736 -19.287 -15.925 1.00 46.19 295 LEU A C 1
ATOM 2301 O O . LEU A 1 295 ? 10.634 -20.458 -16.271 1.00 46.19 295 LEU A O 1
ATOM 2305 N N . MET A 1 296 ? 10.244 -18.844 -14.761 1.00 50.97 296 MET A N 1
ATOM 2306 C CA . MET A 1 296 ? 9.687 -19.711 -13.706 1.00 50.97 296 MET A CA 1
ATOM 2307 C C . MET A 1 296 ? 8.589 -18.978 -12.894 1.00 50.97 296 MET A C 1
ATOM 2309 O O . MET A 1 296 ? 8.836 -18.591 -11.750 1.00 50.97 296 MET A O 1
ATOM 2313 N N . PRO A 1 297 ? 7.387 -18.724 -13.451 1.00 55.38 297 PRO A N 1
ATOM 2314 C CA . PRO A 1 297 ? 6.388 -17.883 -12.786 1.00 55.38 297 PRO A CA 1
ATOM 2315 C C . PRO A 1 297 ? 5.817 -18.494 -11.496 1.00 55.38 297 PRO A C 1
ATOM 2317 O O . PRO A 1 297 ? 5.609 -17.755 -10.537 1.00 55.38 297 PRO A O 1
ATOM 2320 N N . ASP A 1 298 ? 5.605 -19.812 -11.435 1.00 52.81 298 ASP A N 1
ATOM 2321 C CA . ASP A 1 298 ? 4.866 -20.420 -10.318 1.00 52.81 298 ASP A CA 1
ATOM 2322 C C . ASP A 1 298 ? 5.735 -20.640 -9.070 1.00 52.81 298 ASP A C 1
ATOM 2324 O O . ASP A 1 298 ? 5.317 -20.293 -7.969 1.00 52.81 298 ASP A O 1
ATOM 2328 N N . ALA A 1 299 ? 6.969 -21.132 -9.224 1.00 48.34 299 ALA A N 1
ATOM 2329 C CA . ALA A 1 299 ? 7.877 -21.372 -8.097 1.00 48.34 299 ALA A CA 1
ATOM 2330 C C . ALA A 1 299 ? 8.364 -20.065 -7.443 1.00 48.34 299 ALA A C 1
ATOM 2332 O O . ALA A 1 299 ? 8.371 -19.942 -6.223 1.00 48.34 299 ALA A O 1
ATOM 2333 N N . LEU A 1 300 ? 8.692 -19.046 -8.247 1.00 54.97 300 LEU A N 1
ATOM 2334 C CA . LEU A 1 300 ? 9.199 -17.770 -7.736 1.00 54.97 300 LEU A CA 1
ATOM 2335 C C . LEU A 1 300 ? 8.104 -16.944 -7.056 1.00 54.97 300 LEU A C 1
ATOM 2337 O O . LEU A 1 300 ? 8.335 -16.306 -6.029 1.00 54.97 300 LEU A O 1
ATOM 2341 N N . ALA A 1 301 ? 6.896 -16.951 -7.626 1.00 50.91 301 ALA A N 1
ATOM 2342 C CA . ALA A 1 301 ? 5.759 -16.317 -6.987 1.00 50.91 301 ALA A CA 1
ATOM 2343 C C . ALA A 1 301 ? 5.409 -17.059 -5.691 1.00 50.91 301 ALA A C 1
ATOM 2345 O O . ALA A 1 301 ? 5.112 -16.397 -4.704 1.00 50.91 301 ALA A O 1
ATOM 2346 N N . HIS A 1 302 ? 5.538 -18.390 -5.648 1.00 47.34 302 HIS A N 1
ATOM 2347 C CA . HIS A 1 302 ? 5.377 -19.171 -4.424 1.00 47.34 302 HIS A CA 1
ATOM 2348 C C . HIS A 1 302 ? 6.423 -18.818 -3.356 1.00 47.34 302 HIS A C 1
ATOM 2350 O O . HIS A 1 302 ? 6.035 -18.616 -2.217 1.00 47.34 302 HIS A O 1
ATOM 2356 N N . ASP A 1 303 ? 7.704 -18.641 -3.689 1.00 44.53 303 ASP A N 1
ATOM 2357 C CA . ASP A 1 303 ? 8.740 -18.249 -2.715 1.00 44.53 303 ASP A CA 1
ATOM 2358 C C . ASP A 1 303 ? 8.573 -16.809 -2.216 1.00 44.53 303 ASP A C 1
ATOM 2360 O O . ASP A 1 303 ? 8.693 -16.534 -1.021 1.00 44.53 303 ASP A O 1
ATOM 2364 N N . VAL A 1 304 ? 8.219 -15.876 -3.107 1.00 48.56 304 VAL A N 1
ATOM 2365 C CA . VAL A 1 304 ? 7.852 -14.508 -2.715 1.00 48.56 304 VAL A CA 1
ATOM 2366 C C . VAL A 1 304 ? 6.579 -14.526 -1.867 1.00 48.56 304 VAL A C 1
ATOM 2368 O O . VAL A 1 304 ? 6.509 -13.830 -0.860 1.00 48.56 304 VAL A O 1
ATOM 2371 N N . ALA A 1 305 ? 5.591 -15.349 -2.215 1.00 46.62 305 ALA A N 1
ATOM 2372 C CA . ALA A 1 305 ? 4.386 -15.530 -1.420 1.00 46.62 305 ALA A CA 1
ATOM 2373 C C . ALA A 1 305 ? 4.661 -16.235 -0.094 1.00 46.62 305 ALA A C 1
ATOM 2375 O O . ALA A 1 305 ? 4.017 -15.870 0.873 1.00 46.62 305 ALA A O 1
ATOM 2376 N N . ILE A 1 306 ? 5.620 -17.157 0.005 1.00 41.75 306 ILE A N 1
ATOM 2377 C CA . ILE A 1 306 ? 6.087 -17.740 1.269 1.00 41.75 306 ILE A CA 1
ATOM 2378 C C . ILE A 1 306 ? 6.803 -16.677 2.095 1.00 41.75 306 ILE A C 1
ATOM 2380 O O . ILE A 1 306 ? 6.638 -16.660 3.303 1.00 41.75 306 ILE A O 1
ATOM 2384 N N . ALA A 1 307 ? 7.576 -15.774 1.490 1.00 42.97 307 ALA A N 1
ATOM 2385 C CA . ALA A 1 307 ? 8.218 -14.676 2.213 1.00 42.97 307 ALA A CA 1
ATOM 2386 C C . ALA A 1 307 ? 7.210 -13.604 2.677 1.00 42.97 307 ALA A C 1
ATOM 2388 O O . ALA A 1 307 ? 7.436 -12.942 3.695 1.00 42.97 307 ALA A O 1
ATOM 2389 N N . ILE A 1 308 ? 6.106 -13.442 1.938 1.00 43.09 308 ILE A N 1
ATOM 2390 C CA . ILE A 1 308 ? 4.989 -12.535 2.234 1.00 43.09 308 ILE A CA 1
ATOM 2391 C C . ILE A 1 308 ? 3.964 -13.176 3.194 1.00 43.09 308 ILE A C 1
ATOM 2393 O O . ILE A 1 308 ? 3.392 -12.475 4.017 1.00 43.09 308 ILE A O 1
ATOM 2397 N N . ALA A 1 309 ? 3.741 -14.490 3.144 1.00 38.34 309 ALA A N 1
ATOM 2398 C CA . ALA A 1 309 ? 2.766 -15.226 3.954 1.00 38.34 309 ALA A CA 1
ATOM 2399 C C . ALA A 1 309 ? 2.946 -15.082 5.476 1.00 38.34 309 ALA A C 1
ATOM 2401 O O . ALA A 1 309 ? 1.934 -14.937 6.146 1.00 38.34 309 ALA A O 1
ATOM 2402 N N . PRO A 1 310 ? 4.161 -15.058 6.060 1.00 36.62 310 PRO A N 1
ATOM 2403 C CA . PRO A 1 310 ? 4.337 -14.807 7.486 1.00 36.62 310 PRO A CA 1
ATOM 2404 C C . PRO A 1 310 ? 4.100 -13.337 7.873 1.00 36.62 310 PRO A C 1
ATOM 2406 O O . PRO A 1 310 ? 4.229 -13.005 9.047 1.00 36.62 310 PRO A O 1
ATOM 2409 N N . LEU A 1 311 ? 3.796 -12.452 6.912 1.00 40.66 311 LEU A N 1
ATOM 2410 C CA . LEU A 1 311 ? 3.455 -11.038 7.129 1.00 40.66 311 LEU A CA 1
ATOM 2411 C C . LEU A 1 311 ? 1.952 -10.740 6.945 1.00 40.66 311 LEU A C 1
ATOM 2413 O O . LEU A 1 311 ? 1.536 -9.607 7.196 1.00 40.66 311 LEU A O 1
ATOM 2417 N N . ILE A 1 312 ? 1.158 -11.715 6.480 1.00 36.69 312 ILE A N 1
ATOM 2418 C CA . ILE A 1 312 ? -0.301 -11.620 6.267 1.00 36.69 312 ILE A CA 1
ATOM 2419 C C . ILE A 1 312 ? -1.025 -12.354 7.394 1.00 36.69 312 ILE A C 1
ATOM 2421 O O . ILE A 1 312 ? -1.992 -11.762 7.932 1.00 36.69 312 ILE A O 1
#